Protein AF-A0A6G3ZET9-F1 (afdb_monomer)

Radius of gyration: 15.96 Å; Cα contacts (8 Å, |Δi|>4): 272; chains: 1; bounding box: 43×33×42 Å

Mean predicted aligned error: 5.15 Å

Foldseek 3Di:
DVQVVPLVVLLVVLVVCVVVVNLLSLLSQLVSLCVQLVVDDDLVSNLVSLVSSLVSLVVSCVPDDLVCLVSNLSSLQSNLVSLQVNLVSPPDPDPSSVVSLVSSLVSLVVSLVSLVVVCVPPVDADAAWLLSLLSNLLSCVVVVVPVSNVVSLVSCLVRGEHQEPVSLVVSCVRDDVPSSVRHDPVNHPPPPPD

Secondary structure (DSSP, 8-state):
-GGGT-HHHHHHHHHHHHHTT-THHHHHHHHHHHHHHHH-SSHHHHHHHHHHHHHHHHHHHHH--TT-HHHHHHHHHHHHHHHHHHHHH-SS--HHHHHHHHHHHHHHHHHHHHHHHHTTT-----TTTTHHHHHHHHHHHHHT-HHHHHHHHHHHHHH---SSHHHHHHHHHHS-TTGGGGS--GGGS-----

Nearest PDB structures (foldseek):
  7ue2-assembly1_A  TM=4.881E-01  e=2.851E-01  synthetic construct
  5m73-assembly1_C  TM=5.025E-01  e=8.021E-01  Homo sapiens
  8g9j-assembly1_A  TM=3.508E-01  e=6.340E-01  synthetic construct
  8g9k-assembly1_A  TM=2.896E-01  e=1.549E+00  synthetic construct

Solvent-accessible surface area (backbone atoms only — not comparable to full-atom values): 9879 Å² total; per-residue (Å²): 84,55,75,71,75,36,51,70,63,34,50,54,54,25,53,54,30,48,77,73,67,38,58,68,24,29,48,50,48,16,50,50,28,40,53,51,13,73,73,36,89,50,70,71,47,24,53,50,20,36,51,52,15,39,52,30,20,55,52,29,62,74,66,57,54,93,83,44,45,67,63,48,22,49,31,26,28,51,36,15,52,37,31,40,51,52,27,65,69,45,91,56,100,41,72,67,28,53,52,26,42,52,51,14,44,52,27,15,51,50,16,50,55,36,49,63,60,44,47,78,78,50,78,73,86,52,67,41,36,43,40,32,31,44,55,39,14,46,51,24,52,76,73,65,41,57,69,60,16,52,55,24,40,57,47,15,43,76,55,19,20,32,50,28,61,67,56,45,53,50,46,45,74,65,47,67,84,65,51,58,81,53,45,45,60,72,43,36,72,63,67,80,87,121

Sequence (194 aa):
YQNLERFEEAQIEYQDGLLKGDITALNGMGTLSLAAAEDSQGEFGELSGLLDAEVLFRIGLNQVTSEDNRLQAMLHTNLGITLMKRGRAETEASEAQRDLFMEAGQHFQEAINIEQRSLKTDNSPYAGQGIAHCFLANVYEKTGDVVQANTHWQTCEADAYPASLEQYEDILRLGSSAIGLHLNTKYILESDLN

pLDDT: mean 87.67, std 11.46, range [28.8, 98.62]

Structure (mmCIF, N/CA/C/O backbone):
data_AF-A0A6G3ZET9-F1
#
_entry.id   AF-A0A6G3ZET9-F1
#
loop_
_atom_site.group_PDB
_atom_site.id
_atom_site.type_symbol
_atom_site.label_atom_id
_atom_site.label_alt_id
_atom_site.label_comp_id
_atom_site.label_asym_id
_atom_site.label_entity_id
_atom_site.label_seq_id
_atom_site.pdbx_PDB_ins_code
_atom_site.Cartn_x
_atom_site.Cartn_y
_atom_site.Cartn_z
_atom_site.occupancy
_atom_site.B_iso_or_equiv
_atom_site.auth_seq_id
_atom_site.auth_comp_id
_atom_site.auth_asym_id
_atom_site.auth_atom_id
_atom_site.pdbx_PDB_model_num
ATOM 1 N N . TYR A 1 1 ? 17.161 -7.197 -0.787 1.00 78.81 1 TYR A N 1
ATOM 2 C CA . TYR A 1 1 ? 17.732 -6.820 0.524 1.00 78.81 1 TYR A CA 1
ATOM 3 C C . TYR A 1 1 ? 16.660 -6.626 1.580 1.00 78.81 1 TYR A C 1
ATOM 5 O O . TYR A 1 1 ? 16.755 -7.276 2.608 1.00 78.81 1 TYR A O 1
ATOM 13 N N . GLN A 1 2 ? 15.623 -5.831 1.307 1.00 79.56 2 GLN A N 1
ATOM 14 C CA . GLN A 1 2 ? 14.515 -5.587 2.237 1.00 79.56 2 GLN A CA 1
ATOM 15 C C . GLN A 1 2 ? 13.860 -6.868 2.786 1.00 79.56 2 GLN A C 1
ATOM 17 O O . GLN A 1 2 ? 13.890 -7.066 3.988 1.00 79.56 2 GLN A O 1
ATOM 22 N N . ASN A 1 3 ? 13.403 -7.796 1.932 1.00 80.44 3 ASN A N 1
ATOM 23 C CA . ASN A 1 3 ? 12.793 -9.066 2.383 1.00 80.44 3 ASN A CA 1
ATOM 24 C C . ASN A 1 3 ? 13.762 -10.011 3.133 1.00 80.44 3 ASN A C 1
ATOM 26 O O . ASN A 1 3 ? 13.354 -11.068 3.598 1.00 80.44 3 ASN A O 1
ATOM 30 N N . LEU A 1 4 ? 15.053 -9.668 3.203 1.00 83.00 4 LEU A N 1
ATOM 31 C CA . LEU A 1 4 ? 16.068 -10.378 3.988 1.00 83.00 4 LEU A CA 1
ATOM 32 C C . LEU A 1 4 ? 16.454 -9.592 5.254 1.00 83.00 4 LEU A C 1
ATOM 34 O O . LEU A 1 4 ? 17.504 -9.874 5.824 1.00 83.00 4 LEU A O 1
ATOM 38 N N . GLU A 1 5 ? 15.678 -8.564 5.618 1.00 81.38 5 GLU A N 1
ATOM 39 C CA . GLU A 1 5 ? 15.912 -7.656 6.755 1.00 81.38 5 GLU A CA 1
ATOM 40 C C . GLU A 1 5 ? 17.275 -6.936 6.701 1.00 81.38 5 GLU A C 1
ATOM 42 O O . GLU A 1 5 ? 17.808 -6.439 7.692 1.00 81.38 5 GLU A O 1
ATOM 47 N N . ARG A 1 6 ? 17.861 -6.839 5.502 1.00 85.38 6 ARG A N 1
ATOM 48 C CA . ARG A 1 6 ? 19.116 -6.122 5.230 1.00 85.38 6 ARG A CA 1
ATOM 49 C C . ARG A 1 6 ? 18.811 -4.670 4.877 1.00 85.38 6 ARG A C 1
ATOM 51 O O . ARG A 1 6 ? 18.948 -4.254 3.723 1.00 85.38 6 ARG A O 1
ATOM 58 N N . PHE A 1 7 ? 18.272 -3.940 5.852 1.00 87.31 7 PHE A N 1
ATOM 59 C CA . PHE A 1 7 ? 17.688 -2.613 5.638 1.00 87.31 7 PHE A CA 1
ATOM 60 C C . PHE A 1 7 ? 18.720 -1.549 5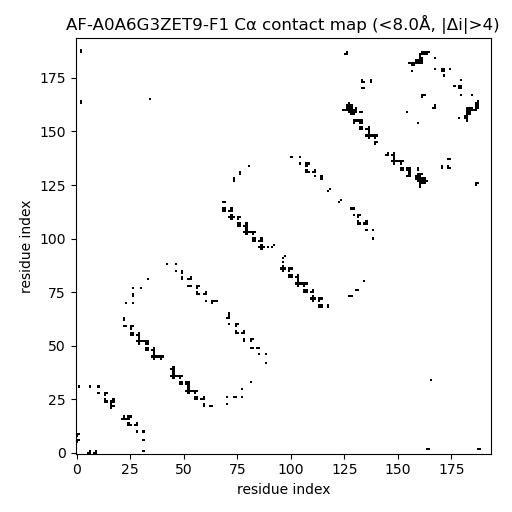.255 1.00 87.31 7 PHE A C 1
ATOM 62 O O . PHE A 1 7 ? 18.423 -0.713 4.405 1.00 87.31 7 PHE A O 1
ATOM 69 N N . GLU A 1 8 ? 19.938 -1.608 5.801 1.00 86.94 8 GLU A N 1
ATOM 70 C CA . GLU A 1 8 ? 21.013 -0.670 5.444 1.00 86.94 8 GLU A CA 1
ATOM 71 C C . GLU A 1 8 ? 21.401 -0.808 3.965 1.00 86.94 8 GLU A C 1
ATOM 73 O O . GLU A 1 8 ? 21.465 0.184 3.238 1.00 86.94 8 GLU A O 1
ATOM 78 N N . GLU A 1 9 ? 21.595 -2.036 3.477 1.00 90.69 9 GLU A N 1
ATOM 79 C CA . GLU A 1 9 ? 21.909 -2.261 2.065 1.00 90.69 9 GLU A CA 1
ATOM 80 C C . GLU A 1 9 ? 20.735 -1.905 1.152 1.00 90.69 9 GLU A C 1
ATOM 82 O O . GLU A 1 9 ? 20.941 -1.306 0.100 1.00 90.69 9 GLU A O 1
ATOM 87 N N . ALA A 1 10 ? 19.498 -2.216 1.557 1.00 89.44 10 ALA A N 1
ATOM 88 C CA . ALA A 1 10 ? 18.311 -1.798 0.813 1.00 89.44 10 ALA A CA 1
ATOM 89 C C . ALA A 1 10 ? 18.233 -0.267 0.688 1.00 89.44 10 ALA A C 1
ATOM 91 O O . ALA A 1 10 ? 17.952 0.250 -0.392 1.00 89.44 10 ALA A O 1
ATOM 92 N N . GLN A 1 11 ? 18.526 0.456 1.772 1.00 90.88 11 GLN A N 1
ATOM 93 C CA . GLN A 1 11 ? 18.509 1.914 1.792 1.00 90.88 11 GLN A CA 1
ATOM 94 C C . GLN A 1 11 ? 19.544 2.508 0.830 1.00 90.88 11 GLN A C 1
ATOM 96 O O . GLN A 1 11 ? 19.216 3.445 0.104 1.00 90.88 11 GLN A O 1
ATOM 101 N N . ILE A 1 12 ? 20.765 1.964 0.792 1.00 91.88 12 ILE A N 1
ATOM 102 C CA . ILE A 1 12 ? 21.822 2.428 -0.122 1.00 91.88 12 ILE A CA 1
ATOM 103 C C . ILE A 1 12 ? 21.381 2.276 -1.583 1.00 91.88 12 ILE A C 1
ATOM 105 O O . ILE A 1 12 ? 21.496 3.225 -2.358 1.00 91.88 12 ILE A O 1
ATOM 109 N N . GLU A 1 13 ? 20.843 1.110 -1.949 1.00 93.19 13 GLU A N 1
ATOM 110 C CA . GLU A 1 13 ? 20.382 0.841 -3.317 1.00 93.19 13 GLU A CA 1
ATOM 111 C C . GLU A 1 13 ? 19.233 1.771 -3.720 1.00 93.19 13 GLU A C 1
ATOM 113 O O . GLU A 1 13 ? 19.250 2.356 -4.805 1.00 93.19 13 GLU A O 1
ATOM 118 N N . TYR A 1 14 ? 18.251 1.981 -2.838 1.00 93.88 14 TYR A N 1
ATOM 119 C CA . TYR A 1 14 ? 17.160 2.898 -3.152 1.00 93.88 14 TYR A CA 1
ATOM 120 C C . TYR A 1 14 ? 17.628 4.357 -3.226 1.00 93.88 14 TYR A C 1
ATOM 122 O O . TYR A 1 14 ? 17.180 5.094 -4.101 1.00 93.88 14 TYR A O 1
ATOM 130 N N . GLN A 1 15 ? 18.554 4.796 -2.370 1.00 92.00 15 GLN A N 1
ATOM 131 C CA . GLN A 1 15 ? 19.134 6.140 -2.467 1.00 92.00 15 GLN A CA 1
ATOM 132 C C . GLN A 1 15 ? 19.849 6.359 -3.807 1.00 92.00 15 GLN A C 1
ATOM 134 O O . GLN A 1 15 ? 19.662 7.401 -4.437 1.00 92.00 15 GLN A O 1
ATOM 139 N N . ASP A 1 16 ? 20.626 5.379 -4.269 1.00 94.62 16 ASP A N 1
ATOM 140 C CA . ASP A 1 16 ? 21.264 5.420 -5.587 1.00 94.62 16 ASP A CA 1
ATOM 141 C C . ASP A 1 16 ? 20.228 5.438 -6.729 1.00 94.62 16 ASP A C 1
ATOM 143 O O . ASP A 1 16 ? 20.348 6.239 -7.661 1.00 94.62 16 ASP A O 1
ATOM 147 N N . GLY A 1 17 ? 19.157 4.644 -6.623 1.00 93.62 17 GLY A N 1
ATOM 148 C CA . GLY A 1 17 ? 18.025 4.673 -7.554 1.00 93.62 17 GLY A CA 1
ATOM 149 C C . GLY A 1 17 ? 17.358 6.050 -7.639 1.00 93.62 17 GLY A C 1
ATOM 150 O O . GLY A 1 17 ? 17.164 6.582 -8.734 1.00 93.62 17 GLY A O 1
ATOM 151 N N . LEU A 1 18 ? 17.093 6.690 -6.496 1.00 91.75 18 LEU A N 1
ATOM 152 C CA . LEU A 1 18 ? 16.521 8.040 -6.443 1.00 91.75 18 LEU A CA 1
ATOM 153 C C . LEU A 1 18 ? 17.421 9.082 -7.114 1.00 91.75 18 LEU A C 1
ATOM 155 O O . LEU A 1 18 ? 16.927 9.930 -7.857 1.00 91.75 18 LEU A O 1
ATOM 159 N N . LEU A 1 19 ? 18.742 9.005 -6.913 1.00 91.50 19 LEU A N 1
ATOM 160 C CA . LEU A 1 19 ? 19.705 9.889 -7.585 1.00 91.50 19 LEU A CA 1
ATOM 161 C C . LEU A 1 19 ? 19.691 9.720 -9.112 1.00 91.50 19 LEU A C 1
ATOM 163 O O . LEU A 1 19 ? 20.017 10.659 -9.841 1.00 91.50 19 LEU A O 1
ATOM 167 N N . LYS A 1 20 ? 19.295 8.540 -9.595 1.00 94.44 20 LYS A N 1
ATOM 168 C CA . LYS A 1 20 ? 19.144 8.213 -11.019 1.00 94.44 20 LYS A CA 1
ATOM 169 C C . LYS A 1 20 ? 17.739 8.490 -11.564 1.00 94.44 20 LYS A C 1
ATOM 171 O O . LYS A 1 20 ? 17.529 8.337 -12.766 1.00 94.44 20 LYS A O 1
ATOM 176 N N . GLY A 1 21 ? 16.803 8.929 -10.720 1.00 89.38 21 GLY A N 1
ATOM 177 C CA . GLY A 1 21 ? 15.416 9.206 -11.098 1.00 89.38 21 GLY A CA 1
ATOM 178 C C . GLY A 1 21 ? 14.517 7.968 -11.172 1.00 89.38 21 GLY A C 1
ATOM 179 O O . GLY A 1 21 ? 13.488 8.019 -11.841 1.00 89.38 21 GLY A O 1
ATOM 180 N N . ASP A 1 22 ? 14.886 6.863 -10.517 1.00 92.62 22 ASP A N 1
ATOM 181 C CA . ASP A 1 22 ? 14.029 5.681 -10.408 1.00 92.62 22 ASP A CA 1
ATOM 182 C C . ASP A 1 22 ? 12.908 5.916 -9.386 1.00 92.62 22 ASP A C 1
ATOM 184 O O . ASP A 1 22 ? 13.128 5.958 -8.174 1.00 92.62 22 ASP A O 1
ATOM 188 N N . ILE A 1 23 ? 11.680 6.049 -9.884 1.00 93.19 23 ILE A N 1
ATOM 189 C CA . ILE A 1 23 ? 10.482 6.271 -9.065 1.00 93.19 23 ILE A CA 1
ATOM 190 C C . ILE A 1 23 ? 10.159 5.025 -8.223 1.00 93.19 23 ILE A C 1
ATOM 192 O O . ILE A 1 23 ? 9.610 5.153 -7.129 1.00 93.19 23 ILE A O 1
ATOM 196 N N . THR A 1 24 ? 10.553 3.825 -8.661 1.00 92.94 24 THR A N 1
ATOM 197 C CA . THR A 1 24 ? 10.370 2.580 -7.893 1.00 92.94 24 THR A CA 1
ATOM 198 C C . THR A 1 24 ? 11.087 2.654 -6.548 1.00 92.94 24 THR A C 1
ATOM 200 O O . THR A 1 24 ? 10.577 2.172 -5.533 1.00 92.94 24 THR A O 1
ATOM 203 N N . ALA A 1 25 ? 12.233 3.339 -6.507 1.00 94.25 25 ALA A N 1
ATOM 204 C CA . ALA A 1 25 ? 12.993 3.547 -5.286 1.00 94.25 25 ALA A CA 1
ATOM 205 C C . ALA A 1 25 ? 12.242 4.403 -4.247 1.00 94.25 25 ALA A C 1
ATOM 207 O O . ALA A 1 25 ? 12.486 4.238 -3.053 1.00 94.25 25 ALA A O 1
ATOM 208 N N . LEU A 1 26 ? 11.279 5.251 -4.649 1.00 94.62 26 LEU A N 1
ATOM 209 C CA . LEU A 1 26 ? 10.402 5.958 -3.700 1.00 94.62 26 LEU A CA 1
ATOM 210 C C . LEU A 1 26 ? 9.490 4.982 -2.957 1.00 94.62 26 LEU A C 1
ATOM 212 O O . LEU A 1 26 ? 9.326 5.100 -1.744 1.00 94.62 26 LEU A O 1
ATOM 216 N N . ASN A 1 27 ? 8.932 3.996 -3.666 1.00 94.38 27 ASN A N 1
ATOM 217 C CA . ASN A 1 27 ? 8.124 2.953 -3.042 1.00 94.38 27 ASN A CA 1
ATOM 218 C C . ASN A 1 27 ? 8.972 2.090 -2.090 1.00 94.38 27 ASN A C 1
ATOM 220 O O . ASN A 1 27 ? 8.542 1.788 -0.977 1.00 94.38 27 ASN A O 1
ATOM 224 N N . GLY A 1 28 ? 10.197 1.748 -2.496 1.00 92.88 28 GLY A N 1
ATOM 225 C CA . GLY A 1 28 ? 11.158 1.033 -1.654 1.00 92.88 28 GLY A CA 1
ATOM 226 C C . GLY A 1 28 ? 11.517 1.793 -0.373 1.00 92.88 28 GLY A C 1
ATOM 227 O O . GLY A 1 28 ? 11.339 1.270 0.725 1.00 92.88 28 GLY A O 1
ATOM 228 N N . MET A 1 29 ? 11.942 3.056 -0.497 1.00 93.56 29 MET A N 1
ATOM 229 C CA . MET A 1 29 ? 12.269 3.915 0.651 1.00 93.56 29 MET A CA 1
ATOM 230 C C . MET A 1 29 ? 11.076 4.115 1.581 1.00 93.56 29 MET A C 1
ATOM 232 O O . MET A 1 29 ? 11.236 4.015 2.792 1.00 93.56 29 MET A O 1
ATOM 236 N N . GLY A 1 30 ? 9.882 4.364 1.032 1.00 94.12 30 GLY A N 1
ATOM 237 C CA . GLY A 1 30 ? 8.678 4.525 1.845 1.00 94.12 30 GLY A CA 1
ATOM 238 C C . GLY A 1 30 ? 8.362 3.262 2.643 1.00 94.12 30 GLY A C 1
ATOM 239 O O . GLY A 1 30 ?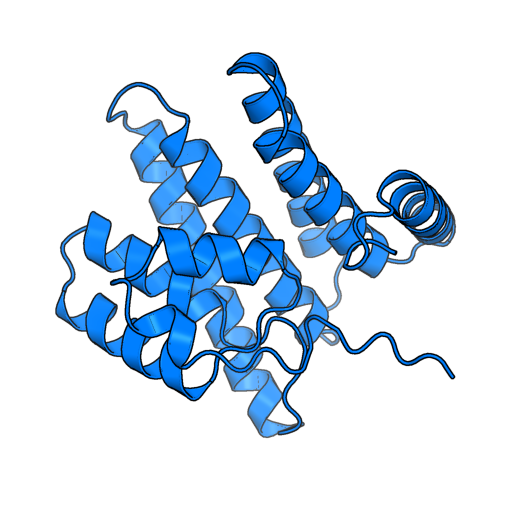 7.981 3.347 3.808 1.00 94.12 30 GLY A O 1
ATOM 240 N N . THR A 1 31 ? 8.595 2.085 2.055 1.00 92.44 31 THR A N 1
ATOM 241 C CA . THR A 1 31 ? 8.395 0.807 2.749 1.00 92.44 31 THR A CA 1
ATOM 242 C C . THR A 1 31 ? 9.441 0.583 3.846 1.00 92.44 31 THR A C 1
ATOM 244 O O . THR A 1 31 ? 9.091 0.098 4.917 1.00 92.44 31 THR A O 1
ATOM 247 N N . LEU A 1 32 ? 10.700 0.996 3.642 1.00 91.56 32 LEU A N 1
ATOM 248 C CA . LEU A 1 32 ? 11.716 0.975 4.705 1.00 91.56 32 LEU A CA 1
ATOM 249 C C . LEU A 1 32 ? 11.362 1.915 5.862 1.00 91.56 32 LEU A C 1
ATOM 251 O O . LEU A 1 32 ? 11.497 1.528 7.019 1.00 91.56 32 LEU A O 1
ATOM 255 N N . SER A 1 33 ? 10.890 3.130 5.567 1.00 92.12 33 SER A N 1
ATOM 256 C CA . SER A 1 33 ? 10.416 4.070 6.592 1.00 92.12 33 SER A CA 1
ATOM 257 C C . SER A 1 33 ? 9.235 3.501 7.380 1.00 92.12 33 SER A C 1
ATOM 259 O O . SER A 1 33 ? 9.176 3.668 8.597 1.00 92.12 33 SER A O 1
ATOM 261 N N . LEU A 1 34 ? 8.326 2.793 6.702 1.00 90.06 34 LEU A N 1
ATOM 262 C CA . LEU A 1 34 ? 7.198 2.116 7.334 1.00 90.06 34 LEU A CA 1
ATOM 263 C C . LEU A 1 34 ? 7.661 0.998 8.281 1.00 90.06 34 LEU A C 1
ATOM 265 O O . LEU A 1 34 ? 7.230 0.969 9.429 1.00 90.06 34 LEU A O 1
ATOM 269 N N . ALA A 1 35 ? 8.575 0.134 7.833 1.00 87.56 35 ALA A N 1
ATOM 270 C CA . ALA A 1 35 ? 9.141 -0.930 8.664 1.00 87.56 35 ALA A CA 1
ATOM 271 C C . ALA A 1 35 ? 9.894 -0.363 9.883 1.00 87.56 35 ALA A C 1
ATOM 273 O O . ALA A 1 35 ? 9.681 -0.791 11.013 1.00 87.56 35 ALA A O 1
ATOM 274 N N . ALA A 1 36 ? 10.703 0.681 9.679 1.00 86.56 36 ALA A N 1
ATOM 275 C CA . ALA A 1 36 ? 11.426 1.343 10.762 1.00 86.56 36 ALA A CA 1
ATOM 276 C C . ALA A 1 36 ? 10.493 1.983 11.807 1.00 86.56 36 ALA A C 1
ATOM 278 O O . ALA A 1 36 ? 10.850 2.048 12.985 1.00 86.56 36 ALA A O 1
ATOM 279 N N . ALA A 1 37 ? 9.306 2.451 11.399 1.00 87.50 37 ALA A N 1
ATOM 280 C CA . ALA A 1 37 ? 8.304 2.970 12.326 1.00 87.50 37 ALA A CA 1
ATOM 281 C C . ALA A 1 37 ? 7.792 1.879 13.279 1.00 87.50 37 ALA A C 1
ATOM 283 O O . ALA A 1 37 ? 7.656 2.139 14.473 1.00 87.50 37 ALA A O 1
ATOM 284 N N . GLU A 1 38 ? 7.567 0.663 12.774 1.00 82.12 38 GLU A N 1
ATOM 285 C CA . GLU A 1 38 ? 7.094 -0.479 13.570 1.00 82.12 38 GLU A CA 1
ATOM 286 C C . GLU A 1 38 ? 8.123 -0.957 14.599 1.00 82.12 38 GLU A C 1
ATOM 288 O O . GLU A 1 38 ? 7.753 -1.342 15.708 1.00 82.12 38 GLU A O 1
ATOM 293 N N . ASP A 1 39 ? 9.409 -0.882 14.257 1.00 81.19 39 ASP A N 1
ATOM 294 C CA . ASP A 1 39 ? 10.505 -1.283 15.148 1.00 81.19 39 ASP A CA 1
ATOM 295 C C . ASP A 1 39 ? 10.869 -0.210 16.186 1.00 81.19 39 ASP A C 1
ATOM 297 O O . ASP A 1 39 ? 11.598 -0.465 17.157 1.00 81.19 39 ASP A O 1
ATOM 301 N N . SER A 1 40 ? 10.388 1.019 15.992 1.00 79.19 40 SER A N 1
ATOM 302 C CA . SER A 1 40 ? 10.766 2.145 16.833 1.00 79.19 40 SER A CA 1
ATOM 303 C C . SER A 1 40 ? 10.194 2.023 18.253 1.00 79.19 40 SER A C 1
ATOM 305 O O . SER A 1 40 ? 9.021 1.735 18.488 1.00 79.19 40 SER A O 1
ATOM 307 N N . GLN A 1 41 ? 11.048 2.257 19.251 1.00 70.44 41 GLN A N 1
ATOM 308 C CA . GLN A 1 41 ? 10.632 2.272 20.652 1.00 70.44 41 GLN A CA 1
ATOM 309 C C . GLN A 1 41 ? 10.091 3.661 21.011 1.00 70.44 41 GLN A C 1
ATOM 311 O O . GLN A 1 41 ? 10.856 4.578 21.316 1.00 70.44 41 GLN A O 1
ATOM 316 N N . GLY A 1 42 ? 8.766 3.798 21.008 1.00 67.38 42 GLY A N 1
ATOM 317 C CA . GLY A 1 42 ? 8.052 4.977 21.499 1.00 67.38 42 GLY A CA 1
ATOM 318 C C . GLY A 1 42 ? 7.372 5.809 20.409 1.00 67.38 42 GLY A C 1
ATOM 319 O O . GLY A 1 42 ? 7.853 5.925 19.286 1.00 67.38 42 GLY A O 1
ATOM 320 N N . GLU A 1 43 ? 6.272 6.452 20.802 1.00 70.06 43 GLU A N 1
ATOM 321 C CA . GLU A 1 43 ? 5.305 7.151 19.935 1.00 70.06 43 GLU A CA 1
ATOM 322 C C . GLU A 1 43 ? 5.937 8.177 18.975 1.00 70.06 43 GLU A C 1
ATOM 324 O O . GLU A 1 43 ? 5.523 8.304 17.827 1.00 70.06 43 GLU A O 1
ATOM 329 N N . PHE A 1 44 ? 6.982 8.890 19.411 1.00 70.38 44 PHE A N 1
ATOM 330 C CA . PHE A 1 44 ? 7.648 9.894 18.575 1.00 70.38 44 PHE A CA 1
ATOM 331 C C . PHE A 1 44 ? 8.419 9.280 17.394 1.00 70.38 44 PHE A C 1
ATOM 333 O O . PHE A 1 44 ? 8.422 9.851 16.304 1.00 70.38 44 PHE A O 1
ATOM 340 N N . GLY A 1 45 ? 9.076 8.133 17.601 1.00 72.12 45 GLY A N 1
ATOM 341 C CA . GLY A 1 45 ? 9.800 7.433 16.536 1.00 72.12 45 GLY A CA 1
ATOM 342 C C . GLY A 1 45 ? 8.841 6.843 15.505 1.00 72.12 45 GLY A C 1
ATOM 343 O O . GLY A 1 45 ? 9.050 7.013 14.304 1.00 72.12 45 GLY A O 1
ATOM 344 N N . GLU A 1 46 ? 7.749 6.250 15.989 1.00 79.94 46 GLU A N 1
ATOM 345 C CA . GLU A 1 46 ? 6.727 5.610 15.162 1.00 79.94 46 GLU A CA 1
ATOM 346 C C . GLU A 1 46 ? 6.053 6.649 14.263 1.00 79.94 46 GLU A C 1
ATOM 348 O O . GLU A 1 46 ? 6.005 6.500 13.041 1.00 79.94 46 GLU A O 1
ATOM 353 N N . LEU A 1 47 ? 5.619 7.770 14.847 1.00 79.88 47 LEU A N 1
ATOM 354 C CA . LEU A 1 47 ? 4.953 8.828 14.095 1.00 79.88 47 LEU A CA 1
ATOM 355 C C . LEU A 1 47 ? 5.881 9.477 13.059 1.00 79.88 47 LEU A C 1
ATOM 357 O O . LEU A 1 47 ? 5.438 9.778 11.950 1.00 79.88 47 LEU A O 1
ATOM 361 N N . SER A 1 48 ? 7.164 9.667 13.391 1.00 85.31 48 SER A N 1
ATOM 362 C CA . SER A 1 48 ? 8.150 10.201 12.444 1.00 85.31 48 SER A CA 1
ATOM 363 C C . SER A 1 48 ? 8.322 9.278 11.237 1.00 85.31 48 SER A C 1
ATOM 365 O O . SER A 1 48 ? 8.249 9.747 10.104 1.00 85.31 48 SER A O 1
ATOM 367 N N . GLY A 1 49 ? 8.494 7.970 11.460 1.00 90.06 49 GLY A N 1
ATOM 368 C CA . GLY A 1 49 ? 8.663 7.007 10.369 1.00 90.06 49 GLY A CA 1
ATOM 369 C C . GLY A 1 49 ? 7.420 6.892 9.480 1.00 90.06 49 GLY A C 1
ATOM 370 O O . GLY A 1 49 ? 7.534 6.849 8.254 1.00 90.06 49 GLY A O 1
ATOM 371 N N . LEU A 1 50 ? 6.222 6.940 10.074 1.00 93.38 50 LEU A N 1
ATOM 372 C CA . LEU A 1 50 ? 4.964 6.939 9.324 1.00 93.38 50 LEU A CA 1
ATOM 373 C C . LEU A 1 50 ? 4.786 8.198 8.460 1.00 93.38 50 LEU A C 1
ATOM 375 O O . LEU A 1 50 ? 4.295 8.104 7.335 1.00 93.38 50 LEU A O 1
ATOM 379 N N . LEU A 1 51 ? 5.184 9.372 8.958 1.00 93.94 51 LEU A N 1
ATOM 380 C CA . LEU A 1 51 ? 5.141 10.619 8.186 1.00 93.94 51 LEU A CA 1
ATOM 381 C C . LEU A 1 51 ? 6.132 10.597 7.017 1.00 93.94 51 LEU A C 1
ATOM 383 O O . LEU A 1 51 ? 5.772 10.993 5.907 1.00 93.94 51 LEU A O 1
ATOM 387 N N . ASP A 1 52 ? 7.346 10.094 7.237 1.00 94.12 52 ASP A N 1
ATOM 388 C CA . ASP A 1 52 ? 8.345 9.946 6.175 1.00 94.12 52 ASP A CA 1
ATOM 389 C C . ASP A 1 52 ? 7.846 8.996 5.075 1.00 94.12 52 ASP A C 1
ATOM 391 O O . ASP A 1 52 ? 7.915 9.323 3.885 1.00 94.12 52 ASP A O 1
ATOM 395 N N . ALA A 1 53 ? 7.267 7.854 5.466 1.00 96.44 53 ALA A N 1
ATOM 396 C CA . ALA A 1 53 ? 6.673 6.896 4.538 1.00 96.44 53 ALA A CA 1
ATOM 397 C C . ALA A 1 53 ? 5.550 7.534 3.704 1.00 96.44 53 ALA A C 1
ATOM 399 O O . ALA A 1 53 ? 5.530 7.409 2.479 1.00 96.44 53 ALA A O 1
ATOM 400 N N . GLU A 1 54 ? 4.637 8.267 4.347 1.00 97.31 54 GLU A N 1
ATOM 401 C CA . GLU A 1 54 ? 3.550 8.969 3.662 1.00 97.31 54 GLU A CA 1
ATOM 402 C C . GLU A 1 54 ? 4.075 9.955 2.616 1.00 97.31 54 GLU A C 1
ATOM 404 O O . GLU A 1 54 ? 3.602 9.957 1.475 1.00 97.31 54 GLU A O 1
ATOM 409 N N . VAL A 1 55 ? 5.052 10.788 2.984 1.00 97.44 55 VAL A N 1
ATOM 410 C CA . VAL A 1 55 ? 5.637 11.778 2.073 1.00 97.44 55 VAL A CA 1
ATOM 411 C C . VAL A 1 55 ? 6.237 11.084 0.853 1.00 97.44 55 VAL A C 1
ATOM 413 O O . VAL A 1 55 ? 5.965 11.494 -0.277 1.00 97.44 55 VAL A O 1
ATOM 416 N N . LEU A 1 56 ? 6.998 10.007 1.056 1.00 97.69 56 LEU A N 1
ATOM 417 C CA . LEU A 1 56 ? 7.622 9.249 -0.029 1.00 97.69 56 LEU A CA 1
ATOM 418 C C . LEU A 1 56 ? 6.584 8.642 -0.977 1.00 97.69 56 LEU A C 1
ATOM 420 O O . LEU A 1 56 ? 6.707 8.798 -2.195 1.00 97.69 56 LEU A O 1
ATOM 424 N N . PHE A 1 57 ? 5.522 8.029 -0.448 1.00 98.25 57 PHE A N 1
ATOM 425 C CA . PHE A 1 57 ? 4.464 7.462 -1.283 1.00 98.25 57 PHE A CA 1
ATOM 426 C C . PHE A 1 57 ? 3.677 8.535 -2.040 1.00 98.25 57 PHE A C 1
ATOM 428 O O . PHE A 1 57 ? 3.399 8.362 -3.228 1.00 98.25 57 PHE A O 1
ATOM 435 N N . ARG A 1 58 ? 3.374 9.680 -1.415 1.00 98.19 58 ARG A N 1
ATOM 436 C CA . ARG A 1 58 ? 2.722 10.808 -2.104 1.00 98.19 58 ARG A CA 1
ATOM 437 C C . ARG A 1 58 ? 3.607 11.407 -3.197 1.00 98.19 58 ARG A C 1
ATOM 439 O O . ARG A 1 58 ? 3.096 11.777 -4.253 1.00 98.19 58 ARG A O 1
ATOM 446 N N . ILE A 1 59 ? 4.921 11.505 -2.987 1.00 97.00 59 ILE A N 1
ATOM 447 C CA . ILE A 1 59 ? 5.857 11.930 -4.041 1.00 97.00 59 ILE A CA 1
ATOM 448 C C . ILE A 1 59 ? 5.848 10.906 -5.180 1.00 97.00 59 ILE A C 1
ATOM 450 O O . ILE A 1 59 ? 5.728 11.304 -6.338 1.00 97.00 59 ILE A O 1
ATOM 454 N N . GLY A 1 60 ? 5.899 9.610 -4.858 1.00 97.00 60 GLY A N 1
ATOM 455 C CA . GLY A 1 60 ? 5.814 8.530 -5.840 1.00 97.00 60 GLY A CA 1
ATOM 456 C C . GLY A 1 60 ? 4.553 8.626 -6.693 1.00 97.00 60 GLY A C 1
ATOM 457 O O . GLY A 1 60 ? 4.646 8.624 -7.915 1.00 97.00 60 GLY A O 1
ATOM 458 N N . LEU A 1 61 ? 3.385 8.818 -6.073 1.00 97.56 61 LEU A N 1
ATOM 459 C CA . LEU A 1 61 ? 2.110 8.978 -6.783 1.00 97.56 61 LEU A CA 1
ATOM 460 C C . LEU A 1 61 ? 2.058 10.218 -7.683 1.00 97.56 61 LEU A C 1
ATOM 462 O O . LEU A 1 61 ? 1.390 10.195 -8.711 1.00 97.56 61 LEU A O 1
ATOM 466 N N . ASN A 1 62 ? 2.761 11.292 -7.323 1.00 96.50 62 ASN A N 1
ATOM 467 C CA . ASN A 1 62 ? 2.845 12.487 -8.164 1.00 96.50 62 ASN A CA 1
ATOM 468 C C . ASN A 1 62 ? 3.789 12.320 -9.365 1.00 96.50 62 ASN A C 1
ATOM 470 O O . ASN A 1 62 ? 3.695 13.095 -10.316 1.00 96.50 62 ASN A O 1
ATOM 474 N N . GLN A 1 63 ? 4.719 11.363 -9.314 1.00 95.75 63 GLN A N 1
ATOM 475 C CA . GLN A 1 63 ? 5.725 11.152 -10.360 1.00 95.75 63 GLN A CA 1
ATOM 476 C C . GLN A 1 63 ? 5.432 9.936 -11.239 1.00 95.75 63 GLN A C 1
ATOM 478 O O . GLN A 1 63 ? 5.830 9.926 -12.405 1.00 95.75 63 GLN A O 1
ATOM 483 N N . VAL A 1 64 ? 4.755 8.919 -10.698 1.00 95.50 64 VAL A N 1
ATOM 484 C CA . VAL A 1 64 ? 4.429 7.692 -11.423 1.00 95.50 64 VAL A CA 1
ATOM 485 C C . VAL A 1 64 ? 3.559 8.015 -12.632 1.00 95.50 64 VAL A C 1
ATOM 487 O O . VAL A 1 64 ? 2.607 8.795 -12.571 1.00 95.50 64 VAL A O 1
ATOM 490 N N . THR A 1 65 ? 3.915 7.427 -13.768 1.00 90.81 65 THR A N 1
ATOM 491 C CA . THR A 1 65 ? 3.151 7.608 -15.001 1.00 90.81 65 THR A CA 1
ATOM 492 C C . THR A 1 65 ? 1.928 6.697 -14.991 1.00 90.81 65 THR A C 1
ATOM 494 O O . THR A 1 65 ? 1.954 5.617 -14.409 1.00 90.81 65 THR A O 1
ATOM 497 N N . SER A 1 66 ? 0.872 7.082 -15.708 1.00 82.31 66 SER A N 1
ATOM 498 C CA . SER A 1 66 ? -0.337 6.259 -15.850 1.00 82.31 66 SER A CA 1
ATOM 499 C C . SER A 1 66 ? -0.123 4.954 -16.630 1.00 82.31 66 SER A C 1
ATOM 501 O O . SER A 1 66 ? -1.063 4.184 -16.798 1.00 82.31 66 SER A O 1
ATOM 503 N N . GLU A 1 67 ? 1.070 4.740 -17.190 1.00 85.25 67 GLU A N 1
ATOM 504 C CA . GLU A 1 67 ? 1.428 3.501 -17.883 1.00 85.25 67 GLU A CA 1
ATOM 505 C C . GLU A 1 67 ? 1.954 2.441 -16.902 1.00 85.25 67 GLU A C 1
ATOM 507 O O . GLU A 1 67 ? 1.803 1.246 -17.157 1.00 85.25 67 GLU A O 1
ATOM 512 N N . ASP A 1 68 ? 2.496 2.857 -15.751 1.00 91.12 68 ASP A N 1
ATOM 513 C CA . ASP A 1 68 ? 3.006 1.953 -14.718 1.00 91.12 68 ASP A CA 1
ATOM 514 C C . ASP A 1 68 ? 1.942 1.651 -13.658 1.00 91.12 68 ASP A C 1
ATOM 516 O O . ASP A 1 68 ? 2.007 2.056 -12.494 1.00 91.12 68 ASP A O 1
ATOM 520 N N . ASN A 1 69 ? 0.918 0.920 -14.093 1.00 92.69 69 ASN A N 1
ATOM 521 C CA . ASN A 1 69 ? -0.206 0.565 -13.236 1.00 92.69 69 ASN A CA 1
ATOM 522 C C . ASN A 1 69 ? 0.219 -0.259 -12.007 1.00 92.69 69 ASN A C 1
ATOM 524 O O . ASN A 1 69 ? -0.387 -0.126 -10.946 1.00 92.69 69 ASN A O 1
ATOM 528 N N . ARG A 1 70 ? 1.253 -1.106 -12.125 1.00 92.75 70 ARG A N 1
ATOM 529 C CA . ARG A 1 70 ? 1.718 -1.941 -11.005 1.00 92.75 70 ARG A CA 1
ATOM 530 C C . ARG A 1 70 ? 2.324 -1.077 -9.910 1.00 92.75 70 ARG A C 1
ATOM 532 O O . ARG A 1 70 ? 1.880 -1.159 -8.765 1.00 92.75 70 ARG A O 1
ATOM 539 N N . LEU A 1 71 ? 3.279 -0.213 -10.258 1.00 94.56 71 LEU A N 1
ATOM 540 C CA . LEU A 1 71 ? 3.884 0.692 -9.287 1.00 94.56 71 LEU A CA 1
ATOM 541 C C . LEU A 1 71 ? 2.839 1.643 -8.698 1.00 94.56 71 LEU A C 1
ATOM 543 O O . LEU A 1 71 ? 2.829 1.871 -7.489 1.00 94.56 71 LEU A O 1
ATOM 547 N N . GLN A 1 72 ? 1.916 2.148 -9.520 1.00 96.31 72 GLN A N 1
ATOM 548 C CA . GLN A 1 72 ? 0.840 3.015 -9.049 1.00 96.31 72 GLN A CA 1
ATOM 549 C C . GLN A 1 72 ? -0.064 2.304 -8.024 1.00 96.31 72 GLN A C 1
ATOM 551 O O . GLN A 1 72 ? -0.341 2.867 -6.964 1.00 96.31 72 GLN A O 1
ATOM 556 N N . ALA A 1 73 ? -0.480 1.058 -8.283 1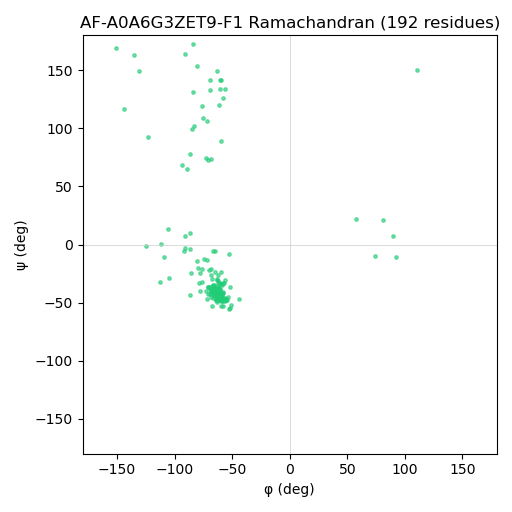.00 96.12 73 ALA A N 1
ATOM 557 C CA . ALA A 1 73 ? -1.283 0.271 -7.345 1.00 96.12 73 ALA A CA 1
ATOM 558 C C . ALA A 1 73 ? -0.536 -0.017 -6.030 1.00 96.12 73 ALA A C 1
ATOM 560 O O . ALA A 1 73 ? -1.121 0.109 -4.949 1.00 96.12 73 ALA A O 1
ATOM 561 N N . MET A 1 74 ? 0.761 -0.338 -6.101 1.00 95.88 74 MET A N 1
ATOM 562 C CA . MET A 1 74 ? 1.604 -0.549 -4.917 1.00 95.88 74 MET A CA 1
ATOM 563 C C . MET A 1 74 ? 1.744 0.727 -4.081 1.00 95.88 74 MET A C 1
ATOM 565 O O . MET A 1 74 ? 1.568 0.680 -2.867 1.00 95.88 74 MET A O 1
ATOM 569 N N . LEU A 1 75 ? 1.987 1.874 -4.723 1.00 97.50 75 LEU A N 1
ATOM 570 C CA . LEU A 1 75 ? 2.082 3.173 -4.055 1.00 97.50 75 LEU A CA 1
ATOM 571 C C . LEU A 1 75 ? 0.773 3.550 -3.349 1.00 97.50 75 LEU A C 1
ATOM 573 O O . LEU A 1 75 ? 0.801 3.991 -2.202 1.00 97.50 75 LEU A O 1
ATOM 577 N N . HIS A 1 76 ? -0.377 3.345 -4.002 1.00 98.31 76 HIS A N 1
ATOM 578 C CA . HIS A 1 76 ? -1.684 3.543 -3.370 1.00 98.31 76 HIS A CA 1
ATOM 579 C C . HIS A 1 76 ? -1.885 2.595 -2.184 1.00 98.31 76 HIS A C 1
ATOM 581 O O . HIS A 1 76 ? -2.279 3.041 -1.109 1.00 98.31 76 HIS A O 1
ATOM 587 N N . THR A 1 77 ? -1.577 1.307 -2.351 1.00 97.88 77 THR A N 1
ATOM 588 C CA . THR A 1 77 ? -1.702 0.311 -1.278 1.00 97.88 77 THR A CA 1
ATOM 589 C C . THR A 1 77 ? -0.859 0.706 -0.073 1.00 97.88 77 THR A C 1
ATOM 591 O O . THR A 1 77 ? -1.386 0.833 1.029 1.00 97.88 77 THR A O 1
ATOM 594 N N . ASN A 1 78 ? 0.426 0.981 -0.281 1.00 97.31 78 ASN A N 1
ATOM 595 C CA . ASN A 1 78 ? 1.347 1.313 0.796 1.00 97.31 78 ASN A CA 1
ATOM 596 C C . ASN A 1 78 ? 0.999 2.644 1.478 1.00 97.31 78 ASN A C 1
ATOM 598 O O . ASN A 1 78 ? 1.036 2.723 2.704 1.00 97.31 78 ASN A O 1
ATOM 602 N N . LEU A 1 79 ? 0.559 3.659 0.725 1.00 98.19 79 LEU A N 1
ATOM 603 C CA . LEU A 1 79 ? 0.045 4.897 1.316 1.00 98.19 79 LEU A CA 1
ATOM 604 C C . LEU A 1 79 ? -1.195 4.642 2.183 1.00 98.19 79 LEU A C 1
ATOM 606 O O . LEU A 1 79 ? -1.280 5.159 3.296 1.00 98.19 79 LEU A O 1
ATOM 610 N N . GLY A 1 80 ? -2.127 3.807 1.718 1.00 97.75 80 GLY A N 1
ATOM 611 C CA . GLY A 1 80 ? -3.292 3.413 2.507 1.00 97.75 80 GLY A CA 1
ATOM 612 C C . GLY A 1 80 ? -2.906 2.710 3.812 1.00 97.75 80 GLY A C 1
ATOM 613 O O . GLY A 1 80 ? -3.449 3.038 4.868 1.00 97.75 80 GLY A O 1
ATOM 614 N N . ILE A 1 81 ? -1.931 1.793 3.772 1.00 95.81 81 ILE A N 1
ATOM 615 C CA . ILE A 1 81 ? -1.408 1.106 4.967 1.00 95.81 81 ILE A CA 1
ATOM 616 C C . ILE A 1 81 ? -0.831 2.126 5.954 1.00 95.81 81 ILE A C 1
ATOM 618 O O . ILE A 1 81 ? -1.182 2.101 7.137 1.00 95.81 81 ILE A O 1
ATOM 622 N N . THR A 1 82 ? 0.002 3.050 5.469 1.00 96.00 82 THR A N 1
ATOM 623 C CA . THR A 1 82 ? 0.604 4.110 6.286 1.00 96.00 82 THR A CA 1
ATOM 624 C C . THR A 1 82 ? -0.456 4.977 6.956 1.00 96.00 82 THR A C 1
ATOM 626 O O . THR A 1 82 ? -0.406 5.176 8.169 1.00 96.00 82 THR A O 1
ATOM 629 N N . LEU A 1 83 ? -1.455 5.453 6.208 1.00 95.81 83 LEU A N 1
ATOM 630 C CA . LEU A 1 83 ? -2.542 6.279 6.747 1.00 95.81 83 LEU A CA 1
ATOM 631 C C . LEU A 1 83 ? -3.370 5.519 7.789 1.00 95.81 83 LEU A C 1
ATOM 633 O O . LEU A 1 83 ? -3.682 6.058 8.850 1.00 95.81 83 LEU A O 1
ATOM 637 N N . MET A 1 84 ? -3.666 4.243 7.533 1.00 93.62 84 MET A N 1
ATOM 638 C CA . MET A 1 84 ? -4.371 3.386 8.482 1.00 93.62 84 MET A CA 1
ATOM 639 C C . MET A 1 84 ? -3.574 3.202 9.785 1.00 93.62 84 MET A C 1
ATOM 641 O O . MET A 1 84 ? -4.158 3.258 10.868 1.00 93.62 84 MET A O 1
ATOM 645 N N . LYS A 1 85 ? -2.253 2.992 9.706 1.00 92.00 85 LYS A N 1
ATOM 646 C CA . LYS A 1 85 ? -1.373 2.873 10.882 1.00 92.00 85 LYS A CA 1
ATOM 647 C C . LYS A 1 85 ? -1.274 4.191 11.648 1.00 92.00 85 LYS A C 1
ATOM 649 O O . LYS A 1 85 ? -1.453 4.177 12.861 1.00 92.00 85 LYS A O 1
ATOM 654 N N . ARG A 1 86 ? -1.136 5.328 10.956 1.00 91.81 86 ARG A N 1
ATOM 655 C CA . ARG A 1 86 ? -1.208 6.662 11.581 1.00 91.81 86 ARG A CA 1
ATOM 656 C C . ARG A 1 86 ? -2.513 6.855 12.339 1.00 91.81 86 ARG A C 1
ATOM 658 O O . ARG A 1 86 ? -2.488 7.226 13.503 1.00 91.81 86 ARG A O 1
ATOM 665 N N . GLY A 1 87 ? -3.642 6.509 11.719 1.00 90.50 87 GLY A N 1
ATOM 666 C CA . GLY A 1 87 ? -4.946 6.579 12.374 1.00 90.50 87 GLY A CA 1
ATOM 667 C C . GLY A 1 87 ? -5.014 5.744 13.656 1.00 90.50 87 GLY A C 1
ATOM 668 O O . GLY A 1 87 ? -5.680 6.144 14.602 1.00 90.50 87 GLY A O 1
ATOM 669 N N . ARG A 1 88 ? -4.311 4.607 13.734 1.00 87.06 88 ARG A N 1
ATOM 670 C CA . ARG A 1 88 ? -4.249 3.768 14.949 1.00 87.06 88 ARG A CA 1
ATOM 671 C 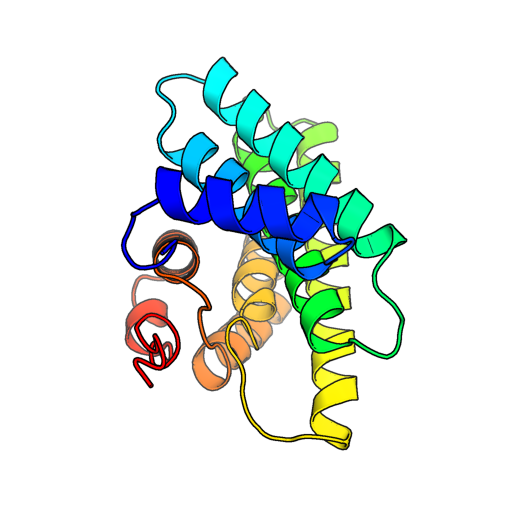C . ARG A 1 88 ? -3.345 4.329 16.039 1.00 87.06 88 ARG A C 1
ATOM 673 O O . ARG A 1 88 ? -3.632 4.078 17.205 1.00 87.06 88 ARG A O 1
ATOM 680 N N . ALA A 1 89 ? -2.280 5.030 15.660 1.00 85.56 89 ALA A N 1
ATOM 681 C CA . ALA A 1 89 ? -1.375 5.685 16.598 1.00 85.56 89 ALA A CA 1
ATOM 682 C C . ALA A 1 89 ? -2.040 6.889 17.294 1.00 85.56 89 ALA A C 1
ATOM 684 O O . ALA A 1 89 ? -1.636 7.262 18.392 1.00 85.56 89 ALA A O 1
ATOM 685 N N . GLU A 1 90 ? -3.096 7.463 16.704 1.00 81.56 90 GLU A N 1
ATOM 686 C CA . GLU A 1 90 ? -3.901 8.501 17.354 1.00 81.56 90 GLU A CA 1
ATOM 687 C C . GLU A 1 90 ? -4.560 7.968 18.641 1.00 81.56 90 GLU A C 1
ATOM 689 O O . GLU A 1 90 ? -5.351 7.021 18.631 1.00 81.56 90 GLU A O 1
ATOM 694 N N . THR A 1 91 ? -4.240 8.609 19.767 1.00 68.69 91 THR A N 1
ATOM 695 C CA . THR A 1 91 ? -4.582 8.156 21.128 1.00 68.69 91 THR A CA 1
ATOM 696 C C . THR A 1 91 ? -6.053 8.350 21.512 1.00 68.69 91 THR A C 1
ATOM 698 O O . THR A 1 91 ? -6.523 7.761 22.489 1.00 68.69 91 THR A O 1
ATOM 701 N N . GLU A 1 92 ? -6.818 9.115 20.731 1.00 70.94 92 GLU A N 1
ATOM 702 C CA . GLU A 1 92 ? -8.248 9.344 20.933 1.00 70.94 92 GLU A CA 1
ATOM 703 C C . GLU A 1 92 ? -9.024 9.127 19.631 1.00 70.94 92 GLU A C 1
ATOM 705 O O . GLU A 1 92 ? -8.518 9.386 18.539 1.00 70.94 92 GLU A O 1
ATOM 710 N N . ALA A 1 93 ? -10.284 8.689 19.748 1.00 69.19 93 ALA A N 1
ATOM 711 C CA . ALA A 1 93 ? -11.221 8.590 18.629 1.00 69.19 93 ALA A CA 1
ATOM 712 C C . ALA A 1 93 ? -11.600 9.992 18.119 1.00 69.19 93 ALA A C 1
ATOM 714 O O . ALA A 1 93 ? -12.695 10.501 18.377 1.00 69.19 93 ALA A O 1
ATOM 715 N N . SER A 1 94 ? -10.651 10.624 17.435 1.00 81.25 94 SER A N 1
ATOM 716 C CA . SER A 1 94 ? -10.696 11.991 16.943 1.00 81.25 94 SER A CA 1
ATOM 717 C C . SER A 1 94 ? -11.262 12.053 15.523 1.00 81.25 94 SER A C 1
ATOM 719 O O . SER A 1 94 ? -11.362 11.051 14.810 1.00 81.25 94 SER A O 1
ATOM 721 N N . GLU A 1 95 ? -11.653 13.253 15.100 1.00 87.06 95 GLU A N 1
ATOM 722 C CA . GLU A 1 95 ? -11.994 13.530 13.701 1.00 87.06 95 GLU A CA 1
ATOM 723 C C . GLU A 1 95 ? -10.810 13.203 12.778 1.00 87.06 95 GLU A C 1
ATOM 725 O O . GLU A 1 95 ? -10.987 12.494 11.794 1.00 87.06 95 GLU A O 1
ATOM 730 N N . ALA A 1 96 ? -9.589 13.562 13.191 1.00 87.31 96 ALA A N 1
ATOM 731 C CA . ALA A 1 96 ? -8.362 13.257 12.458 1.00 87.31 96 ALA A CA 1
ATOM 732 C C . ALA A 1 96 ? -8.149 11.748 12.247 1.00 87.31 96 ALA A C 1
ATOM 734 O O . ALA A 1 96 ? -7.815 11.321 11.144 1.00 87.31 96 ALA A O 1
ATOM 735 N N . GLN A 1 97 ? -8.404 10.920 13.267 1.00 89.50 97 GLN A N 1
ATOM 736 C CA . GLN A 1 97 ? -8.349 9.465 13.118 1.00 89.50 97 GLN A CA 1
ATOM 737 C C . GLN A 1 97 ? -9.330 8.981 12.038 1.00 89.50 97 GLN A C 1
ATOM 739 O O . GLN A 1 97 ? -8.976 8.148 11.203 1.00 89.50 97 GLN A O 1
ATOM 744 N N . ARG A 1 98 ? -10.567 9.493 12.036 1.00 88.62 98 ARG A N 1
ATOM 745 C CA . ARG A 1 98 ? -11.584 9.104 11.044 1.00 88.62 98 ARG A CA 1
ATOM 746 C C . ARG A 1 98 ? -11.199 9.531 9.635 1.00 88.62 98 ARG A C 1
ATOM 748 O O . ARG A 1 98 ? -11.385 8.740 8.712 1.00 88.62 98 ARG A O 1
ATOM 755 N N . ASP A 1 99 ? -10.648 10.729 9.486 1.00 92.00 99 ASP A N 1
ATOM 756 C CA . ASP A 1 99 ? -10.181 11.246 8.201 1.00 92.00 99 ASP A CA 1
ATOM 757 C C . ASP A 1 99 ? -9.060 10.368 7.635 1.00 92.00 99 ASP A C 1
ATOM 759 O O . ASP A 1 99 ? -9.119 9.975 6.471 1.00 92.00 99 ASP A O 1
ATOM 763 N N . LEU A 1 100 ? -8.109 9.950 8.479 1.00 93.81 100 LEU A N 1
ATOM 764 C CA . LEU A 1 100 ? -7.030 9.035 8.092 1.00 93.81 100 LEU A CA 1
ATOM 765 C C . LEU A 1 100 ? -7.556 7.670 7.627 1.00 93.81 100 LEU A C 1
ATOM 767 O O . LEU A 1 100 ? -7.118 7.163 6.595 1.00 93.81 100 LEU A O 1
ATOM 771 N N . PHE A 1 101 ? -8.519 7.072 8.338 1.00 92.50 101 PHE A N 1
ATOM 772 C CA . PHE A 1 101 ? -9.133 5.808 7.905 1.00 92.50 101 PHE A CA 1
ATOM 773 C C . PHE A 1 101 ? -9.940 5.959 6.608 1.00 92.50 101 PHE A C 1
ATOM 775 O O . PHE A 1 101 ? -9.936 5.050 5.775 1.00 92.50 101 PHE A O 1
ATOM 782 N N . MET A 1 102 ? -10.628 7.088 6.425 1.00 93.56 102 MET A N 1
ATOM 783 C CA . MET A 1 102 ? -11.380 7.366 5.203 1.00 93.56 102 MET A CA 1
ATOM 784 C C . MET A 1 102 ? -10.443 7.526 4.004 1.00 93.56 102 MET A C 1
ATOM 786 O O . MET A 1 102 ? -10.681 6.919 2.959 1.00 93.56 102 MET A O 1
ATOM 790 N N . GLU A 1 103 ? -9.366 8.295 4.163 1.00 96.50 103 GLU A N 1
ATOM 791 C CA . GLU A 1 103 ? -8.347 8.479 3.131 1.00 96.50 103 GLU A CA 1
ATOM 792 C C . GLU A 1 103 ? -7.648 7.149 2.809 1.00 96.50 103 GLU A C 1
ATOM 794 O O . GLU A 1 103 ? -7.516 6.789 1.638 1.00 96.50 103 GLU A O 1
ATOM 799 N N . ALA A 1 104 ? -7.302 6.347 3.824 1.00 97.00 104 ALA A N 1
ATOM 800 C CA . ALA A 1 104 ? -6.760 5.003 3.624 1.00 97.00 104 ALA A CA 1
ATOM 801 C C . ALA A 1 104 ? -7.690 4.133 2.760 1.00 97.00 104 ALA A C 1
ATOM 803 O O . ALA A 1 104 ? -7.245 3.526 1.784 1.00 97.00 104 ALA A O 1
ATOM 804 N N . GLY A 1 105 ? -8.993 4.127 3.063 1.00 97.44 105 GLY A N 1
ATOM 805 C CA . GLY A 1 105 ? -10.004 3.413 2.280 1.00 97.44 105 GLY A CA 1
ATOM 806 C C . GLY A 1 105 ? -10.063 3.854 0.814 1.00 97.44 105 GLY A C 1
ATOM 807 O O . GLY A 1 105 ? -10.152 3.011 -0.078 1.00 97.44 105 GLY A O 1
ATOM 808 N N . GLN A 1 106 ? -9.954 5.160 0.547 1.00 98.06 106 GLN A N 1
ATOM 809 C CA . GLN A 1 106 ? -9.908 5.696 -0.818 1.00 98.06 106 GLN A CA 1
ATOM 810 C C . GLN A 1 106 ? -8.671 5.206 -1.578 1.00 98.06 106 GLN A C 1
ATOM 812 O O . GLN A 1 106 ? -8.782 4.802 -2.736 1.00 98.06 106 GLN A O 1
ATOM 817 N N . HIS A 1 107 ? -7.507 5.190 -0.925 1.00 98.62 107 HIS A N 1
ATOM 818 C CA . HIS A 1 107 ? -6.280 4.682 -1.532 1.00 98.62 107 HIS A CA 1
ATOM 819 C C . HIS A 1 107 ? -6.354 3.180 -1.825 1.00 98.62 107 HIS A C 1
ATOM 821 O O . HIS A 1 107 ? -5.991 2.774 -2.928 1.00 98.62 107 HIS A O 1
ATOM 827 N N . PHE A 1 108 ? -6.885 2.364 -0.909 1.00 98.50 108 PHE A N 1
ATOM 828 C CA . PHE A 1 108 ? -7.086 0.937 -1.179 1.00 98.50 108 PHE A CA 1
ATOM 829 C C . PHE A 1 108 ? -8.050 0.703 -2.343 1.00 98.50 108 PHE A C 1
ATOM 831 O O . PHE A 1 108 ? -7.778 -0.127 -3.209 1.00 98.50 108 PHE A O 1
ATOM 838 N N . GLN A 1 109 ? -9.150 1.456 -2.405 1.00 98.44 109 GLN A N 1
ATOM 839 C CA . GLN A 1 109 ? -10.100 1.341 -3.506 1.00 98.44 109 GLN A CA 1
ATOM 840 C C . GLN A 1 109 ? -9.466 1.722 -4.849 1.00 98.44 109 GLN A C 1
ATOM 842 O O . GLN A 1 109 ? -9.712 1.050 -5.852 1.00 98.44 109 GLN A O 1
ATOM 847 N N . GLU A 1 110 ? -8.639 2.771 -4.885 1.00 98.19 110 GLU A N 1
ATOM 848 C CA . GLU A 1 110 ? -7.955 3.161 -6.118 1.00 98.19 110 GLU A CA 1
ATOM 849 C C . GLU A 1 110 ? -6.924 2.118 -6.552 1.00 98.19 110 GLU A C 1
ATOM 851 O O . GLU A 1 110 ? -6.900 1.771 -7.733 1.00 98.19 110 GLU A O 1
ATOM 856 N N . ALA A 1 111 ? -6.156 1.543 -5.616 1.00 97.75 111 ALA A N 1
ATOM 857 C CA . ALA A 1 111 ? -5.274 0.416 -5.914 1.00 97.75 111 ALA A CA 1
ATOM 858 C C . ALA A 1 111 ? -6.061 -0.711 -6.598 1.00 97.75 111 ALA A C 1
ATOM 860 O O . ALA A 1 111 ? -5.763 -1.043 -7.742 1.00 97.75 111 ALA A O 1
ATOM 861 N N . ILE A 1 112 ? -7.147 -1.191 -5.981 1.00 97.56 112 ILE A N 1
ATOM 862 C CA . ILE A 1 112 ? -8.018 -2.246 -6.533 1.00 97.56 112 ILE A CA 1
ATOM 863 C C . ILE A 1 112 ? -8.505 -1.897 -7.948 1.00 97.56 112 ILE A C 1
ATOM 865 O O . ILE A 1 112 ? -8.453 -2.731 -8.856 1.00 97.56 112 ILE A O 1
ATOM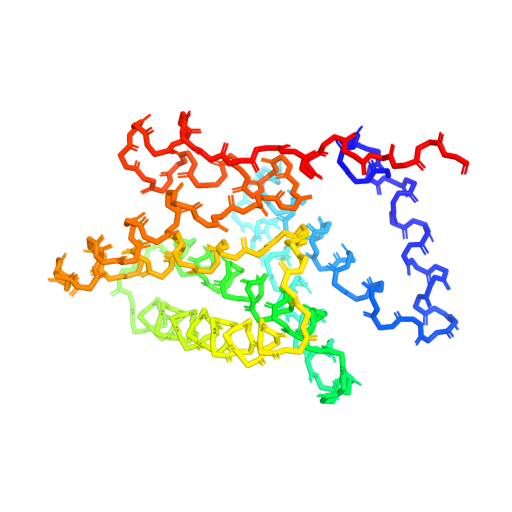 869 N N . ASN A 1 113 ? -8.943 -0.655 -8.173 1.00 96.12 113 ASN A N 1
ATOM 870 C CA . ASN A 1 113 ? -9.396 -0.206 -9.491 1.00 96.12 113 ASN A CA 1
ATOM 871 C C . ASN A 1 113 ? -8.273 -0.268 -10.541 1.00 96.12 113 ASN A C 1
ATOM 873 O O . ASN A 1 113 ? -8.532 -0.553 -11.714 1.00 96.12 113 ASN A O 1
ATOM 877 N N . ILE A 1 114 ? -7.036 0.064 -10.166 1.00 95.12 114 ILE A N 1
ATOM 878 C CA . ILE A 1 114 ? -5.860 -0.016 -11.044 1.00 95.12 114 ILE A CA 1
ATOM 879 C C . ILE A 1 114 ? -5.524 -1.481 -11.363 1.00 95.12 114 ILE A C 1
ATOM 881 O O . ILE A 1 114 ? -5.325 -1.823 -12.533 1.00 95.12 114 ILE A O 1
ATOM 885 N N . GLU A 1 115 ? -5.532 -2.367 -10.366 1.00 94.00 115 GLU A N 1
ATOM 886 C CA . GLU A 1 115 ? -5.240 -3.796 -10.562 1.00 94.00 115 GLU A CA 1
ATOM 887 C C . GLU A 1 115 ? -6.259 -4.442 -11.508 1.00 94.00 115 GLU A C 1
ATOM 889 O O . GLU A 1 115 ? -5.891 -5.070 -12.501 1.00 94.00 115 GLU A O 1
ATOM 894 N N . GLN A 1 116 ? -7.553 -4.187 -11.296 1.00 92.50 116 GLN A N 1
ATOM 895 C CA . GLN A 1 116 ? -8.628 -4.690 -12.159 1.00 92.50 116 GLN A CA 1
ATOM 896 C C . GLN A 1 116 ? -8.529 -4.193 -13.608 1.00 92.50 116 GLN A C 1
ATOM 898 O O . GLN A 1 116 ? -8.914 -4.901 -14.545 1.00 92.50 116 GLN A O 1
ATOM 903 N N . ARG A 1 117 ? -8.033 -2.966 -13.821 1.00 89.75 117 ARG A N 1
ATOM 904 C CA . ARG A 1 117 ? -7.746 -2.445 -15.167 1.00 89.75 117 ARG A CA 1
ATOM 905 C C . ARG A 1 117 ? -6.571 -3.190 -15.803 1.00 89.75 117 ARG A C 1
ATOM 907 O O . ARG A 1 117 ? -6.657 -3.529 -16.981 1.00 89.75 117 ARG A O 1
ATOM 914 N N . SER A 1 118 ? -5.536 -3.481 -15.022 1.00 85.19 118 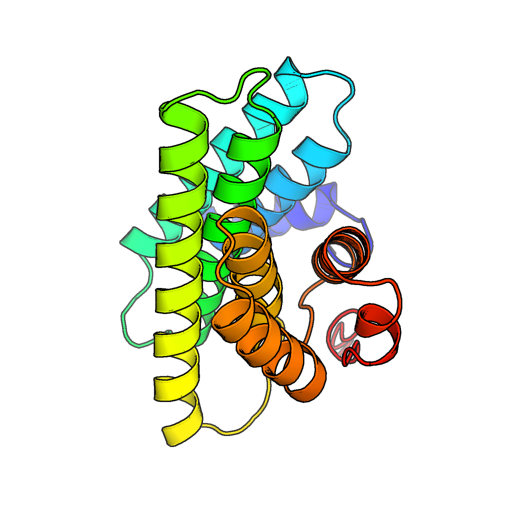SER A N 1
ATOM 915 C CA . SER A 1 118 ? -4.294 -4.124 -15.473 1.00 85.19 118 SER A CA 1
ATOM 916 C C . SER A 1 118 ? -4.467 -5.600 -15.826 1.00 85.19 118 SER A C 1
ATOM 918 O O . SER A 1 118 ? -3.912 -6.059 -16.824 1.00 85.19 118 SER A O 1
ATOM 920 N N . LEU A 1 119 ? -5.313 -6.324 -15.085 1.00 80.81 119 LEU A N 1
ATOM 921 C CA . LEU A 1 119 ? -5.635 -7.732 -15.357 1.00 80.81 119 LEU A CA 1
ATOM 922 C C . LEU A 1 119 ? -6.257 -7.942 -16.748 1.00 80.81 119 LEU A C 1
ATOM 924 O O . LEU A 1 119 ? -6.140 -9.003 -17.351 1.00 80.81 119 LEU A O 1
ATOM 928 N N . LYS A 1 120 ? -6.874 -6.911 -17.338 1.00 76.56 120 LYS A N 1
ATOM 929 C CA . LYS A 1 120 ? -7.398 -7.002 -18.713 1.00 76.56 120 LYS A CA 1
ATOM 930 C C . LYS A 1 120 ? -6.297 -7.112 -19.769 1.00 76.56 120 LYS A C 1
ATOM 932 O O . LYS A 1 120 ? -6.584 -7.542 -20.885 1.00 76.56 120 LYS A O 1
ATOM 937 N N . THR A 1 121 ? -5.077 -6.693 -19.444 1.00 73.81 121 THR A N 1
ATOM 938 C CA . THR A 1 121 ? -3.940 -6.628 -20.372 1.00 73.81 121 THR A CA 1
ATOM 939 C C . THR A 1 121 ? -2.831 -7.618 -20.033 1.00 73.81 121 THR A C 1
ATOM 941 O O . THR A 1 121 ? -2.191 -8.129 -20.947 1.00 73.81 121 THR A O 1
ATOM 944 N N . ASP A 1 122 ? -2.627 -7.922 -18.752 1.00 77.25 122 ASP A N 1
ATOM 945 C CA . ASP A 1 122 ? -1.665 -8.914 -18.272 1.00 77.25 122 ASP A CA 1
ATOM 946 C C . ASP A 1 122 ? -2.252 -9.628 -17.049 1.00 77.25 122 ASP A C 1
ATOM 948 O O . ASP A 1 122 ? -2.503 -9.010 -16.019 1.00 77.25 122 ASP A O 1
ATOM 952 N N . ASN A 1 123 ? -2.480 -10.935 -17.181 1.00 78.38 123 ASN A N 1
ATOM 953 C CA . ASN A 1 123 ? -3.057 -11.779 -16.131 1.00 78.38 123 ASN A CA 1
ATOM 954 C C . ASN A 1 123 ? -1.997 -12.420 -15.222 1.00 78.38 123 ASN A C 1
ATOM 956 O O . ASN A 1 123 ? -2.324 -13.295 -14.420 1.00 78.38 123 ASN A O 1
ATOM 960 N N . SER A 1 124 ? -0.727 -12.040 -15.361 1.00 85.31 124 SER A N 1
ATOM 961 C CA . SER A 1 124 ? 0.343 -12.582 -14.528 1.00 85.31 124 SER A CA 1
ATOM 962 C C . SER A 1 124 ? 0.291 -11.938 -13.138 1.00 85.31 124 SER A C 1
ATOM 964 O O . SER A 1 124 ? 0.451 -10.715 -13.047 1.00 85.31 124 SER A O 1
ATOM 966 N N . PRO A 1 125 ? 0.092 -12.723 -12.059 1.00 89.00 125 PRO A N 1
ATOM 967 C CA . PRO A 1 125 ? 0.078 -12.180 -10.709 1.00 89.00 125 PRO A CA 1
ATOM 968 C C . PRO A 1 125 ? 1.441 -11.591 -10.352 1.00 89.00 125 PRO A C 1
ATOM 970 O O . PRO A 1 125 ? 2.471 -12.094 -10.809 1.00 89.00 125 PRO A O 1
ATOM 973 N N . TYR A 1 126 ? 1.465 -10.563 -9.512 1.00 89.88 126 TYR A N 1
ATOM 974 C CA . TYR A 1 126 ? 2.695 -9.895 -9.083 1.00 89.88 126 TYR A CA 1
ATOM 975 C C . TYR A 1 126 ? 2.702 -9.628 -7.574 1.00 89.88 126 TYR A C 1
ATOM 977 O O . TYR A 1 126 ? 1.669 -9.675 -6.907 1.00 89.88 126 TYR A O 1
ATOM 985 N N . ALA A 1 127 ? 3.891 -9.354 -7.041 1.00 90.50 127 ALA A N 1
ATOM 986 C CA . ALA A 1 127 ? 4.101 -9.019 -5.639 1.00 90.50 127 ALA A CA 1
ATOM 987 C C . ALA A 1 127 ? 3.273 -7.787 -5.225 1.00 90.50 127 ALA A C 1
ATOM 989 O O . ALA A 1 127 ? 3.373 -6.728 -5.837 1.00 90.50 127 ALA A O 1
ATOM 990 N N . GLY A 1 128 ? 2.473 -7.920 -4.172 1.00 91.88 128 GLY A N 1
ATOM 991 C CA . GLY A 1 128 ? 1.588 -6.880 -3.645 1.00 91.88 128 GLY A CA 1
ATOM 992 C C . GLY A 1 128 ? 0.166 -6.908 -4.211 1.00 91.88 128 GLY A C 1
ATOM 993 O O . GLY A 1 128 ? -0.703 -6.239 -3.654 1.00 91.88 128 GLY A O 1
ATOM 994 N N . GLN A 1 129 ? -0.100 -7.687 -5.267 1.00 93.88 129 GLN A N 1
ATOM 995 C CA . GLN A 1 129 ? -1.434 -7.774 -5.864 1.00 93.88 129 GLN A CA 1
ATOM 996 C C . GLN A 1 129 ? -2.471 -8.263 -4.850 1.00 93.88 129 GLN A C 1
ATOM 998 O O . GLN A 1 129 ? -2.188 -9.155 -4.051 1.00 93.88 129 GLN A O 1
ATOM 1003 N N . GLY A 1 130 ? -3.683 -7.703 -4.885 1.00 94.12 130 GLY A N 1
ATOM 1004 C CA . GLY A 1 130 ? -4.820 -8.154 -4.079 1.00 94.12 130 GLY A CA 1
ATOM 1005 C C . GLY A 1 130 ? -4.727 -7.785 -2.596 1.00 94.12 130 GLY A C 1
ATOM 1006 O O . GLY A 1 130 ? -5.722 -7.869 -1.877 1.00 94.12 130 GLY A O 1
ATOM 1007 N N . ILE A 1 131 ? -3.575 -7.294 -2.129 1.00 95.31 131 ILE A N 1
ATOM 1008 C CA . ILE A 1 131 ? -3.341 -6.937 -0.727 1.00 95.31 131 ILE A CA 1
ATOM 1009 C C . ILE A 1 131 ? -4.251 -5.795 -0.275 1.00 95.31 131 ILE A C 1
ATOM 1011 O O . ILE A 1 131 ? -4.761 -5.818 0.846 1.00 95.31 131 ILE A O 1
ATOM 1015 N N . ALA A 1 132 ? -4.553 -4.844 -1.161 1.00 97.19 132 ALA A N 1
ATOM 1016 C CA . ALA A 1 132 ? -5.495 -3.765 -0.879 1.00 97.19 132 ALA A CA 1
ATOM 1017 C C . ALA A 1 132 ? -6.885 -4.275 -0.445 1.00 97.19 132 ALA A C 1
ATOM 1019 O O . ALA A 1 132 ? -7.532 -3.629 0.379 1.00 97.19 132 ALA A O 1
ATOM 1020 N N . HIS A 1 133 ? -7.332 -5.453 -0.913 1.00 96.81 133 HIS A N 1
ATOM 1021 C CA . HIS A 1 133 ? -8.584 -6.053 -0.439 1.00 96.81 133 HIS A CA 1
ATOM 1022 C C . HIS A 1 133 ? -8.518 -6.415 1.049 1.00 96.81 133 HIS A C 1
ATOM 1024 O O . HIS A 1 133 ? -9.482 -6.170 1.769 1.00 96.81 133 HIS A O 1
ATOM 1030 N N . CYS A 1 134 ? -7.391 -6.937 1.532 1.00 95.06 134 CYS A N 1
ATOM 1031 C CA . CYS A 1 134 ? -7.219 -7.322 2.934 1.00 95.06 134 CYS A CA 1
ATOM 1032 C C . CYS A 1 134 ? -7.355 -6.109 3.866 1.00 95.06 134 CYS A C 1
ATOM 1034 O O . CYS A 1 134 ? -8.081 -6.129 4.860 1.00 95.06 134 CYS A O 1
ATOM 1036 N N . PHE A 1 135 ? -6.687 -5.011 3.514 1.00 95.69 135 PHE A N 1
ATOM 1037 C CA . PHE A 1 135 ? -6.723 -3.790 4.311 1.00 95.69 135 PHE A CA 1
ATOM 1038 C C . PHE A 1 135 ? -8.071 -3.066 4.210 1.00 95.69 135 PHE A C 1
ATOM 1040 O O . PHE A 1 135 ? -8.595 -2.604 5.225 1.00 95.69 135 PHE A O 1
ATOM 1047 N N . LEU A 1 136 ? -8.680 -3.020 3.021 1.00 96.44 136 LEU A N 1
ATOM 1048 C CA . LEU A 1 136 ? -10.000 -2.417 2.841 1.00 96.44 136 LEU A CA 1
ATOM 1049 C C . LEU A 1 136 ? -11.095 -3.193 3.586 1.00 96.44 136 LEU A C 1
ATOM 1051 O O . LEU A 1 136 ? -11.977 -2.576 4.183 1.00 96.44 136 LEU A O 1
ATOM 1055 N N . ALA A 1 137 ? -11.005 -4.527 3.634 1.00 94.44 137 ALA A N 1
ATOM 1056 C CA . ALA A 1 137 ? -11.888 -5.346 4.459 1.00 94.44 137 ALA A CA 1
ATOM 1057 C C . ALA A 1 137 ? -11.830 -4.917 5.931 1.00 94.44 137 ALA A C 1
ATOM 1059 O O . ALA A 1 137 ? -12.868 -4.683 6.548 1.00 94.44 137 ALA A O 1
ATOM 1060 N N . ASN A 1 138 ? -10.622 -4.718 6.470 1.00 91.69 138 ASN A N 1
ATOM 1061 C CA . ASN A 1 138 ? -10.453 -4.250 7.841 1.00 91.69 138 ASN A CA 1
ATOM 1062 C C . ASN A 1 138 ? -11.039 -2.846 8.068 1.00 91.69 138 ASN A C 1
ATOM 1064 O O . ASN A 1 138 ? -11.685 -2.612 9.090 1.00 91.69 138 ASN A O 1
ATOM 1068 N N . VAL A 1 139 ? -10.867 -1.919 7.119 1.00 91.19 139 VAL A N 1
ATOM 1069 C CA . VAL A 1 139 ? -11.496 -0.586 7.189 1.00 91.19 139 VAL A CA 1
ATOM 1070 C C . VAL A 1 139 ? -13.023 -0.710 7.255 1.00 91.19 139 VAL A C 1
ATOM 1072 O O . VAL A 1 139 ? -13.665 -0.050 8.080 1.00 91.19 139 VAL A O 1
ATOM 1075 N N . TYR A 1 140 ? -13.620 -1.597 6.458 1.00 92.25 140 TYR A N 1
ATOM 1076 C CA . TYR A 1 140 ? -15.059 -1.856 6.502 1.00 92.25 140 TYR A CA 1
ATOM 1077 C C . TYR A 1 140 ? -15.517 -2.481 7.825 1.00 92.25 140 TYR A C 1
ATOM 1079 O O . TYR A 1 140 ? -16.529 -2.052 8.378 1.00 92.25 140 TYR A O 1
ATOM 1087 N N . GLU A 1 141 ? -14.754 -3.411 8.406 1.00 89.06 141 GLU A N 1
ATOM 1088 C CA . GLU A 1 141 ? -15.059 -3.956 9.738 1.00 89.06 141 GLU A CA 1
ATOM 1089 C C . GLU A 1 141 ? -15.065 -2.864 10.809 1.00 89.06 141 GLU A C 1
ATOM 1091 O O . GLU A 1 141 ? -15.972 -2.809 11.641 1.00 89.06 141 GLU A O 1
ATOM 1096 N N . LYS A 1 142 ? -14.071 -1.966 10.780 1.00 83.25 142 LYS A N 1
ATOM 1097 C CA . LYS A 1 142 ? -13.961 -0.860 11.744 1.00 83.25 142 LYS A CA 1
ATOM 1098 C C . LYS A 1 142 ? -15.069 0.177 11.586 1.00 83.25 142 LYS A C 1
ATOM 1100 O O . LYS A 1 142 ? -15.455 0.797 12.574 1.00 83.25 142 LYS A O 1
ATOM 1105 N N . THR A 1 143 ? -15.588 0.351 10.375 1.00 83.69 143 THR A N 1
ATOM 1106 C CA . THR A 1 143 ? -16.688 1.281 10.082 1.00 83.69 143 THR A CA 1
ATOM 1107 C C . THR A 1 143 ? -18.076 0.630 10.170 1.00 83.69 143 THR A C 1
ATOM 1109 O O . THR A 1 143 ? -19.080 1.338 10.137 1.00 83.69 143 THR A O 1
ATOM 1112 N N . GLY A 1 144 ? -18.149 -0.691 10.371 1.00 88.00 144 GLY A N 1
ATOM 1113 C CA . GLY A 1 144 ? -19.388 -1.443 10.593 1.00 88.00 144 GLY A CA 1
ATOM 1114 C C . GLY A 1 144 ? -20.068 -1.977 9.327 1.00 88.00 144 GLY A C 1
ATOM 1115 O O . GLY A 1 144 ? -21.167 -2.527 9.425 1.00 88.00 144 GLY A O 1
ATOM 1116 N N . ASP A 1 145 ? -19.440 -1.866 8.153 1.00 93.31 145 ASP A N 1
ATOM 1117 C CA . ASP A 1 145 ? -19.956 -2.435 6.901 1.00 93.31 145 ASP A CA 1
ATOM 1118 C C . ASP A 1 145 ? -19.518 -3.899 6.736 1.00 93.31 145 ASP A C 1
ATOM 1120 O O . ASP A 1 145 ? -18.596 -4.250 5.999 1.00 93.31 145 ASP A O 1
ATOM 1124 N N . VAL A 1 146 ? -20.201 -4.785 7.458 1.00 91.62 146 VAL A N 1
ATOM 1125 C CA . VAL A 1 146 ? -19.872 -6.219 7.507 1.00 91.62 146 VAL A CA 1
ATOM 1126 C C . VAL A 1 146 ? -20.016 -6.906 6.139 1.00 91.62 146 VAL A C 1
ATOM 1128 O O . VAL A 1 146 ? -19.318 -7.880 5.855 1.00 91.62 146 VAL A O 1
ATOM 1131 N N . VAL A 1 147 ? -20.916 -6.424 5.276 1.00 94.56 147 VAL A N 1
ATOM 1132 C CA . VAL A 1 147 ? -21.147 -7.033 3.956 1.00 94.56 147 VAL A CA 1
ATOM 1133 C C . VAL A 1 147 ? -19.965 -6.754 3.035 1.00 94.56 147 VAL A C 1
ATOM 1135 O O . VAL A 1 147 ? -19.450 -7.682 2.402 1.00 94.56 147 VAL A O 1
ATOM 1138 N N . GLN A 1 148 ? -19.507 -5.501 2.995 1.00 95.12 148 GLN A N 1
ATOM 1139 C CA . GLN A 1 148 ? -18.319 -5.148 2.224 1.00 95.12 148 GLN A CA 1
ATOM 1140 C C . GLN A 1 148 ? -17.070 -5.804 2.810 1.00 95.12 148 GLN A C 1
ATOM 1142 O O . GLN A 1 148 ? -16.308 -6.418 2.065 1.00 95.12 148 GLN A O 1
ATOM 1147 N N . ALA A 1 149 ? -16.912 -5.793 4.137 1.00 93.31 149 ALA A N 1
ATOM 1148 C CA . ALA A 1 149 ? -15.802 -6.465 4.809 1.00 93.31 149 ALA A CA 1
ATOM 1149 C C . ALA A 1 149 ? -15.653 -7.932 4.373 1.00 93.31 149 ALA A C 1
ATOM 1151 O O . ALA A 1 149 ? -14.589 -8.333 3.906 1.00 93.31 149 ALA A O 1
ATOM 1152 N N . ASN A 1 150 ? -16.733 -8.718 4.436 1.00 92.62 150 ASN A N 1
ATOM 1153 C CA . ASN A 1 150 ? -16.703 -10.128 4.039 1.00 92.62 150 ASN A CA 1
ATOM 1154 C C . ASN A 1 150 ? -16.365 -10.322 2.554 1.00 92.62 150 ASN A C 1
ATOM 1156 O O . ASN A 1 150 ? -15.612 -11.231 2.212 1.00 92.62 150 ASN A O 1
ATOM 1160 N N . THR A 1 151 ? -16.900 -9.470 1.677 1.00 94.62 151 THR A N 1
ATOM 1161 C CA . THR A 1 151 ? -16.624 -9.531 0.231 1.00 94.62 151 THR A CA 1
ATOM 1162 C C . THR A 1 151 ? -15.138 -9.301 -0.051 1.00 94.62 151 THR A C 1
ATOM 1164 O O . THR A 1 151 ? -14.507 -10.040 -0.813 1.00 94.62 151 THR A O 1
ATOM 1167 N N . HIS A 1 152 ? -14.552 -8.298 0.603 1.00 95.38 152 HIS A N 1
ATOM 1168 C CA . HIS A 1 152 ? -13.137 -7.991 0.456 1.00 95.38 152 HIS A CA 1
ATOM 1169 C C . HIS A 1 152 ? -12.243 -9.050 1.110 1.00 95.38 152 HIS A C 1
ATOM 1171 O O . HIS A 1 152 ? -11.232 -9.410 0.512 1.00 95.38 152 HIS A O 1
ATOM 1177 N N . TRP A 1 153 ? -12.630 -9.634 2.248 1.00 93.12 153 TRP A N 1
ATOM 1178 C CA . TRP A 1 153 ? -11.881 -10.745 2.841 1.00 93.12 153 TRP A CA 1
ATOM 1179 C C . TRP A 1 153 ? -11.844 -11.985 1.950 1.00 93.12 153 TRP A C 1
ATOM 1181 O O . TRP A 1 153 ? -10.776 -12.557 1.766 1.00 93.12 153 TRP A O 1
ATOM 1191 N N . GLN A 1 154 ? -12.969 -12.360 1.337 1.00 92.00 154 GLN A N 1
ATOM 1192 C CA . GLN A 1 154 ? -13.010 -13.479 0.387 1.00 92.00 154 GLN A CA 1
ATOM 1193 C C . GLN A 1 154 ? -12.096 -13.244 -0.820 1.00 92.00 154 GLN A C 1
ATOM 1195 O O . GLN A 1 154 ? -11.427 -14.164 -1.281 1.00 92.00 154 GLN A O 1
ATOM 1200 N N . THR A 1 155 ? -12.046 -12.005 -1.317 1.00 93.12 155 THR A N 1
ATOM 1201 C CA . THR A 1 155 ? -11.163 -11.649 -2.438 1.00 93.12 155 THR A CA 1
ATOM 1202 C C . THR A 1 155 ? -9.694 -11.646 -2.009 1.00 93.12 155 THR A C 1
ATOM 1204 O O . THR A 1 155 ? -8.850 -12.186 -2.712 1.00 93.12 155 THR A O 1
ATOM 1207 N N . CYS A 1 156 ? -9.388 -11.095 -0.831 1.00 93.06 156 CYS A N 1
ATOM 1208 C CA . CYS A 1 156 ? -8.056 -11.151 -0.227 1.00 93.06 156 CYS A CA 1
ATOM 1209 C C . CYS A 1 156 ? -7.559 -12.601 -0.114 1.00 93.06 156 CYS A C 1
ATOM 1211 O O . CYS A 1 156 ? -6.453 -12.908 -0.539 1.00 93.06 156 CYS A O 1
ATOM 1213 N N . GLU A 1 157 ? -8.390 -13.511 0.396 1.00 90.81 157 GLU A N 1
ATOM 1214 C CA . GLU A 1 157 ? -8.033 -14.925 0.545 1.00 90.81 157 GLU A CA 1
ATOM 1215 C C . GLU A 1 157 ? -7.719 -15.605 -0.798 1.00 90.81 157 GLU A C 1
ATOM 1217 O O . GLU A 1 157 ? -6.803 -16.418 -0.881 1.00 90.81 157 GLU A O 1
ATOM 1222 N N . ALA A 1 158 ? -8.466 -15.267 -1.851 1.00 89.69 158 ALA A N 1
ATOM 1223 C CA . ALA A 1 158 ? -8.303 -15.874 -3.168 1.00 89.69 158 ALA A CA 1
ATOM 1224 C C . ALA A 1 158 ? -7.105 -15.314 -3.951 1.00 89.69 158 ALA A C 1
ATOM 1226 O O . ALA A 1 158 ? -6.399 -16.072 -4.621 1.00 89.69 158 ALA A O 1
ATOM 1227 N N . ASP A 1 159 ? -6.888 -13.998 -3.873 1.00 89.94 159 ASP A N 1
ATOM 1228 C CA . ASP A 1 159 ? -6.106 -13.266 -4.871 1.00 89.94 159 ASP A CA 1
ATOM 1229 C C . ASP A 1 159 ? -4.932 -12.464 -4.290 1.00 89.94 159 ASP A C 1
ATOM 1231 O O . ASP A 1 159 ? -4.209 -11.830 -5.061 1.00 89.94 159 ASP A O 1
ATOM 1235 N N . ALA A 1 160 ? -4.723 -12.453 -2.968 1.00 92.88 160 ALA A N 1
ATOM 1236 C CA . ALA A 1 160 ? -3.664 -11.647 -2.369 1.00 92.88 160 ALA A CA 1
ATOM 1237 C C . ALA A 1 160 ? -2.290 -12.337 -2.383 1.00 92.88 160 ALA A C 1
ATOM 1239 O O . ALA A 1 160 ? -2.110 -13.474 -1.935 1.00 92.88 160 ALA A O 1
ATOM 1240 N N . TYR A 1 161 ? -1.299 -11.574 -2.838 1.00 93.56 161 TYR A N 1
ATOM 1241 C CA . TYR A 1 161 ? 0.105 -11.946 -2.940 1.00 93.56 161 TYR A CA 1
ATOM 1242 C C . TYR A 1 161 ? 0.945 -10.935 -2.154 1.00 93.56 161 TYR A C 1
ATOM 1244 O O . TYR A 1 161 ? 1.315 -9.906 -2.718 1.00 93.56 161 TYR A O 1
ATOM 1252 N N . PRO A 1 162 ? 1.255 -11.162 -0.866 1.00 91.94 162 PRO A N 1
ATOM 1253 C CA . PRO A 1 162 ? 2.069 -10.224 -0.098 1.00 91.94 162 PRO A CA 1
ATOM 1254 C C . PRO A 1 162 ? 3.419 -9.970 -0.777 1.00 91.94 162 PRO A C 1
ATOM 1256 O O . PRO A 1 162 ? 4.078 -10.909 -1.226 1.00 91.94 162 PRO A O 1
ATOM 1259 N N . ALA A 1 163 ? 3.824 -8.700 -0.868 1.00 89.75 163 ALA A N 1
ATOM 1260 C CA . ALA A 1 163 ? 5.100 -8.315 -1.473 1.00 89.75 163 ALA A CA 1
ATOM 1261 C C . ALA A 1 163 ? 6.293 -8.519 -0.527 1.00 89.75 163 ALA A C 1
ATOM 1263 O O . ALA A 1 163 ? 7.440 -8.586 -0.971 1.00 89.75 163 ALA A O 1
ATOM 1264 N N . SER A 1 164 ? 6.025 -8.589 0.775 1.00 87.31 164 SER A N 1
ATOM 1265 C CA . SER A 1 164 ? 7.041 -8.692 1.812 1.00 87.31 164 SER A CA 1
ATOM 1266 C C . SER A 1 164 ? 6.516 -9.443 3.036 1.00 87.31 164 SER A C 1
ATOM 1268 O O . SER A 1 164 ? 5.313 -9.713 3.153 1.00 87.31 164 SER A O 1
ATOM 1270 N N . LEU A 1 165 ? 7.429 -9.793 3.944 1.00 85.38 165 LEU A N 1
ATOM 1271 C CA . LEU A 1 165 ? 7.078 -10.447 5.201 1.00 85.38 165 LEU A CA 1
ATOM 1272 C C . LEU A 1 165 ? 6.237 -9.514 6.079 1.00 85.38 165 LEU A C 1
ATOM 1274 O O . LEU A 1 165 ? 5.239 -9.947 6.642 1.00 85.38 165 LEU A O 1
ATOM 1278 N N . GLU A 1 166 ? 6.571 -8.227 6.106 1.00 85.00 166 GLU A N 1
ATOM 1279 C CA . GLU A 1 166 ? 5.874 -7.208 6.891 1.00 85.00 166 GLU A CA 1
ATOM 1280 C C . GLU A 1 166 ? 4.408 -7.076 6.455 1.00 85.00 166 GLU A C 1
ATOM 1282 O O . GLU A 1 166 ? 3.509 -7.089 7.293 1.00 85.00 166 GLU A O 1
ATOM 1287 N N . GLN A 1 167 ? 4.131 -7.051 5.143 1.00 88.50 167 GLN A N 1
ATOM 1288 C CA . GLN A 1 167 ? 2.748 -7.041 4.646 1.00 88.50 167 GLN A CA 1
ATOM 1289 C C . GLN A 1 167 ? 1.979 -8.302 5.054 1.00 88.50 167 GLN A C 1
ATOM 1291 O O . GLN A 1 167 ? 0.801 -8.227 5.406 1.00 88.50 167 GLN A O 1
ATOM 1296 N N . TYR A 1 168 ? 2.629 -9.466 5.000 1.00 89.31 168 TYR A N 1
ATOM 1297 C CA . TYR A 1 168 ? 2.016 -10.718 5.431 1.00 89.31 168 TYR A CA 1
ATOM 1298 C C . TYR A 1 168 ? 1.693 -10.690 6.931 1.00 89.31 168 TYR A C 1
ATOM 1300 O O . TYR A 1 168 ? 0.566 -10.994 7.323 1.00 89.31 168 TYR A O 1
ATOM 1308 N N . GLU A 1 169 ? 2.640 -10.262 7.766 1.00 87.38 169 GLU A N 1
ATOM 1309 C CA . GLU A 1 169 ? 2.445 -10.121 9.208 1.00 87.38 169 GLU A CA 1
ATOM 1310 C C . GLU A 1 169 ? 1.365 -9.106 9.564 1.00 87.38 169 GLU A C 1
ATOM 1312 O O . GLU A 1 169 ? 0.550 -9.362 10.452 1.00 87.38 169 GLU A O 1
ATOM 1317 N N . ASP A 1 170 ? 1.304 -7.980 8.858 1.00 88.50 170 ASP A N 1
ATOM 1318 C CA . ASP A 1 170 ? 0.224 -7.021 9.024 1.00 88.50 170 ASP A CA 1
ATOM 1319 C C . ASP A 1 170 ? -1.128 -7.683 8.798 1.00 88.50 170 ASP A C 1
ATOM 1321 O O . ASP A 1 170 ? -2.004 -7.583 9.654 1.00 88.50 170 ASP A O 1
ATOM 1325 N N . ILE A 1 171 ? -1.300 -8.438 7.713 1.00 89.44 171 ILE A N 1
ATOM 1326 C CA . ILE A 1 171 ? -2.571 -9.118 7.441 1.00 89.44 171 ILE A CA 1
ATOM 1327 C C . ILE A 1 171 ? -2.902 -10.145 8.532 1.00 89.44 171 ILE A C 1
ATOM 1329 O O . ILE A 1 171 ? -4.064 -10.233 8.941 1.00 89.44 171 ILE A O 1
ATOM 1333 N N . LEU A 1 172 ? -1.905 -10.854 9.077 1.00 86.44 172 LEU A N 1
ATOM 1334 C CA . LEU A 1 172 ? -2.098 -11.741 10.234 1.00 86.44 172 LEU A CA 1
ATOM 1335 C C . LEU A 1 172 ? -2.633 -11.001 11.465 1.00 86.44 172 LEU A C 1
ATOM 1337 O O . LEU A 1 172 ? -3.424 -11.567 12.221 1.00 86.44 172 LEU A O 1
ATOM 1341 N N . ARG A 1 173 ? -2.220 -9.745 11.670 1.00 86.19 173 ARG A N 1
ATOM 1342 C CA . ARG A 1 173 ? -2.698 -8.888 12.767 1.00 86.19 173 ARG A CA 1
ATOM 1343 C C . ARG A 1 173 ? -4.091 -8.303 12.484 1.00 86.19 173 ARG A C 1
ATOM 1345 O O . ARG A 1 173 ? -4.788 -7.927 13.426 1.00 86.19 173 ARG A O 1
ATOM 1352 N N . LEU A 1 174 ? -4.487 -8.182 11.211 1.00 82.00 174 LEU A N 1
ATOM 1353 C CA . LEU A 1 174 ? -5.759 -7.582 10.781 1.00 82.00 174 LEU A CA 1
ATOM 1354 C C . LEU A 1 174 ? -6.933 -8.556 10.744 1.00 82.00 174 LEU A C 1
ATOM 1356 O O . LEU A 1 174 ? -8.041 -8.173 11.118 1.00 82.00 174 LEU A O 1
ATOM 1360 N N . GLY A 1 175 ? -6.712 -9.759 10.218 1.00 65.06 175 GLY A N 1
ATOM 1361 C CA . GLY A 1 175 ? -7.775 -10.719 9.945 1.00 65.06 175 GLY A CA 1
ATOM 1362 C C . GLY A 1 175 ? -8.172 -11.562 11.155 1.00 65.06 175 GLY A C 1
ATOM 1363 O O . GLY A 1 175 ? -7.512 -11.587 12.194 1.00 65.06 175 GLY A O 1
ATOM 1364 N N . SER A 1 176 ? -9.241 -12.346 10.992 1.00 60.50 176 SER A N 1
ATOM 1365 C CA . SER A 1 176 ? -9.398 -13.545 11.817 1.00 60.50 176 SER A CA 1
ATOM 1366 C C . SER A 1 176 ? -8.200 -14.463 11.556 1.00 60.50 176 SER A C 1
ATOM 1368 O O . SER A 1 176 ? -7.748 -14.577 10.416 1.00 60.50 176 SER A O 1
ATOM 1370 N N . SER A 1 177 ? -7.682 -15.121 12.593 1.00 55.62 177 SER A N 1
ATOM 1371 C CA . SER A 1 177 ? -6.458 -15.941 12.559 1.00 55.62 177 SER A CA 1
ATOM 1372 C C . SER A 1 177 ? -6.407 -17.028 11.468 1.00 55.62 177 SER A C 1
ATOM 1374 O O . SER A 1 177 ? -5.358 -17.632 11.264 1.00 55.62 177 SER A O 1
ATOM 1376 N N . ALA A 1 178 ? -7.510 -17.274 10.755 1.00 66.12 178 ALA A N 1
ATOM 1377 C CA . ALA A 1 178 ? -7.583 -18.181 9.620 1.00 66.12 178 ALA A CA 1
ATOM 1378 C C . ALA A 1 178 ? -7.038 -17.590 8.306 1.00 66.12 178 ALA A C 1
ATOM 1380 O O . ALA A 1 178 ? -6.456 -18.338 7.528 1.00 66.12 178 ALA A O 1
ATOM 1381 N N . ILE A 1 179 ? -7.174 -16.280 8.048 1.00 71.88 179 ILE A N 1
ATOM 1382 C CA . ILE A 1 179 ? -6.934 -15.734 6.695 1.00 71.88 179 ILE A CA 1
ATOM 1383 C C . ILE A 1 179 ? -5.473 -15.865 6.257 1.00 71.88 179 ILE A C 1
ATOM 1385 O O . ILE A 1 179 ? -5.182 -16.176 5.108 1.00 71.88 179 ILE A O 1
ATOM 1389 N N . GLY A 1 180 ? -4.553 -15.732 7.212 1.00 65.38 180 GLY A N 1
ATOM 1390 C CA . GLY A 1 180 ? -3.121 -15.889 6.994 1.00 65.38 180 GLY A CA 1
ATOM 1391 C C . GLY A 1 180 ? -2.696 -17.234 6.426 1.00 65.38 180 GLY A C 1
ATOM 1392 O O . GLY A 1 180 ? -1.751 -17.302 5.651 1.00 65.38 180 GLY A O 1
ATOM 1393 N N . LEU A 1 181 ? -3.410 -18.304 6.784 1.00 71.12 181 LEU A N 1
ATOM 1394 C CA . LEU A 1 181 ? -3.088 -19.665 6.348 1.00 71.12 181 LEU A CA 1
ATOM 1395 C C . LEU A 1 181 ? -3.400 -19.904 4.866 1.00 71.12 181 LEU A C 1
ATOM 1397 O O . LEU A 1 181 ? -2.975 -20.916 4.311 1.00 71.12 181 LEU A O 1
ATOM 1401 N N . HIS A 1 182 ? -4.153 -18.997 4.247 1.00 81.12 182 HIS A N 1
ATOM 1402 C CA . HIS A 1 182 ? -4.646 -19.130 2.883 1.00 81.12 182 HIS A CA 1
ATOM 1403 C C . HIS A 1 182 ? -3.953 -18.177 1.900 1.00 81.12 182 HIS A C 1
ATOM 1405 O O . HIS A 1 182 ? -4.084 -18.361 0.693 1.00 81.12 182 HIS A O 1
ATOM 1411 N N . LEU A 1 183 ? -3.173 -17.207 2.394 1.00 84.25 183 LEU A N 1
ATOM 1412 C CA . LEU A 1 183 ? -2.470 -16.247 1.544 1.00 84.25 183 LEU A CA 1
ATOM 1413 C C . LEU A 1 183 ? -1.347 -16.904 0.742 1.00 84.25 183 LEU A C 1
ATOM 1415 O O . LEU A 1 183 ? -0.588 -17.739 1.243 1.00 84.25 183 LEU A O 1
ATOM 1419 N N . ASN A 1 184 ? -1.190 -16.462 -0.504 1.00 85.12 184 ASN A N 1
ATOM 1420 C CA . ASN A 1 184 ? -0.136 -16.954 -1.374 1.00 85.12 184 ASN A CA 1
ATOM 1421 C C . ASN A 1 184 ? 1.183 -16.214 -1.112 1.00 85.12 184 ASN A C 1
ATOM 1423 O O . ASN A 1 184 ? 1.402 -15.102 -1.586 1.00 85.12 184 ASN A O 1
ATOM 1427 N N . THR A 1 185 ? 2.097 -16.858 -0.391 1.00 86.38 185 THR A N 1
ATOM 1428 C CA . THR A 1 185 ? 3.382 -16.274 0.030 1.00 86.38 185 THR A CA 1
ATOM 1429 C C . THR A 1 185 ? 4.514 -16.411 -0.993 1.00 86.38 185 THR A C 1
ATOM 1431 O O . THR A 1 185 ? 5.658 -16.082 -0.676 1.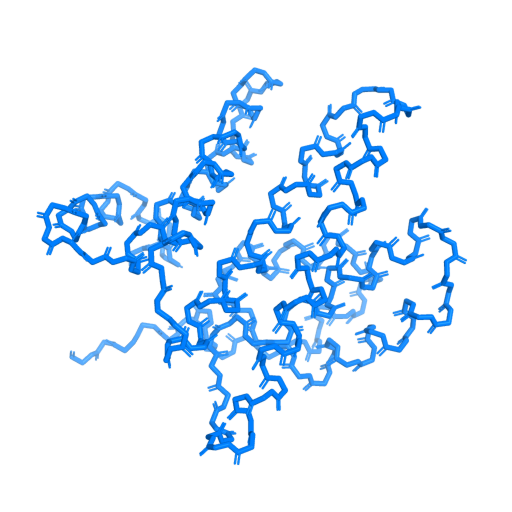00 86.38 185 THR A O 1
ATOM 1434 N N . LYS A 1 186 ? 4.219 -16.854 -2.227 1.00 87.12 186 LYS A N 1
ATOM 1435 C CA . LYS A 1 186 ? 5.196 -17.062 -3.315 1.00 87.12 186 LYS A CA 1
ATOM 1436 C C . LYS A 1 186 ? 6.206 -15.914 -3.447 1.00 87.12 186 LYS A C 1
ATOM 1438 O O . LYS A 1 186 ? 7.402 -16.162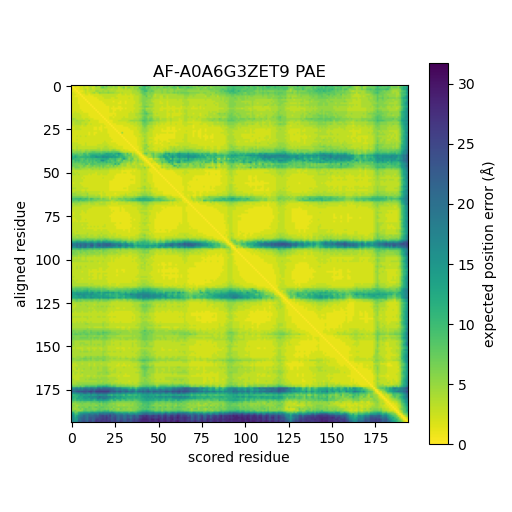 -3.548 1.00 87.12 186 LYS A O 1
ATOM 1443 N N . TYR A 1 187 ? 5.728 -14.672 -3.433 1.00 84.44 187 TYR A N 1
ATOM 1444 C CA . TYR A 1 187 ? 6.549 -13.499 -3.740 1.00 84.44 187 TYR A CA 1
ATOM 1445 C C . TYR A 1 187 ? 7.319 -12.925 -2.543 1.00 84.44 187 TYR A C 1
ATOM 1447 O O . TYR A 1 187 ? 8.122 -12.016 -2.727 1.00 84.44 187 TYR A O 1
ATOM 1455 N N . ILE A 1 188 ? 7.142 -13.464 -1.331 1.00 82.94 188 ILE A N 1
ATOM 1456 C CA . ILE A 1 188 ? 7.884 -12.988 -0.152 1.00 82.94 188 ILE A CA 1
ATOM 1457 C C . ILE A 1 188 ? 9.375 -13.338 -0.282 1.00 82.94 188 ILE A C 1
ATOM 1459 O O . ILE A 1 188 ? 10.240 -12.528 0.049 1.00 82.94 188 ILE A O 1
ATOM 1463 N N . LEU A 1 189 ? 9.675 -14.537 -0.794 1.00 67.38 189 LEU A N 1
ATOM 1464 C CA . LEU A 1 189 ? 11.033 -15.092 -0.860 1.00 67.38 189 LEU A CA 1
ATOM 1465 C C . LEU A 1 189 ? 11.586 -15.226 -2.283 1.00 67.38 189 LEU A C 1
ATOM 1467 O O . LEU A 1 189 ? 12.723 -15.672 -2.435 1.00 67.38 189 LEU A O 1
ATOM 1471 N N . GLU A 1 190 ? 10.834 -14.837 -3.317 1.00 57.84 190 GLU A N 1
ATOM 1472 C CA . GLU A 1 190 ? 11.367 -14.716 -4.680 1.00 57.84 190 GLU A CA 1
ATOM 1473 C C . GLU A 1 190 ? 12.306 -13.497 -4.756 1.00 57.84 190 GLU A C 1
ATOM 1475 O O . GLU A 1 190 ? 12.013 -12.461 -5.342 1.00 57.84 190 GLU A O 1
ATOM 1480 N N . SE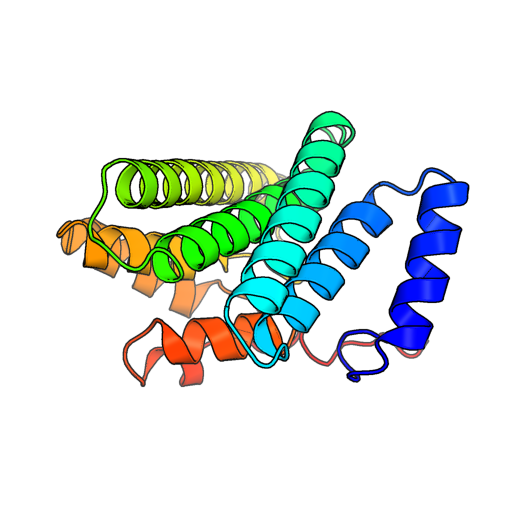R A 1 191 ? 13.489 -13.626 -4.148 1.00 43.59 191 SER A N 1
ATOM 1481 C CA . SER A 1 191 ? 14.684 -13.062 -4.751 1.00 43.59 191 SER A CA 1
ATOM 1482 C C . SER A 1 191 ? 14.992 -13.949 -5.949 1.00 43.59 191 SER A C 1
ATOM 1484 O O . SER A 1 191 ? 15.457 -15.077 -5.761 1.00 43.59 191 SER A O 1
ATOM 1486 N N . ASP A 1 192 ? 14.735 -13.477 -7.165 1.00 37.44 192 ASP A N 1
ATOM 1487 C CA . ASP A 1 192 ? 15.406 -14.035 -8.334 1.00 37.44 192 ASP A CA 1
ATOM 1488 C C . ASP A 1 192 ? 16.918 -13.844 -8.128 1.00 37.44 192 ASP A C 1
ATOM 1490 O O . ASP A 1 192 ? 17.505 -12.818 -8.461 1.00 37.44 192 ASP A O 1
ATOM 1494 N N . LEU A 1 193 ? 17.546 -14.834 -7.491 1.00 33.38 193 LEU A N 1
ATOM 1495 C CA . LEU A 1 193 ? 18.983 -15.060 -7.510 1.00 33.38 193 LEU A CA 1
ATOM 1496 C C . LEU A 1 193 ? 19.318 -15.605 -8.901 1.00 33.38 193 LEU A C 1
ATOM 1498 O O . LEU A 1 193 ? 19.536 -16.805 -9.058 1.00 33.38 193 LEU A O 1
ATOM 1502 N N . ASN A 1 194 ? 19.305 -14.729 -9.904 1.00 28.80 194 ASN A N 1
ATOM 1503 C CA . ASN A 1 194 ? 19.909 -14.973 -11.213 1.00 28.80 194 ASN A CA 1
ATOM 1504 C C . ASN A 1 194 ? 20.955 -13.900 -11.500 1.00 28.80 194 ASN A C 1
ATOM 1506 O O . ASN A 1 194 ? 20.595 -12.703 -11.474 1.00 28.80 194 ASN A O 1
#